Protein AF-A0A927JDP1-F1 (afdb_monomer_lite)

Radius of gyration: 21.29 Å; chains: 1; bounding box: 65×28×63 Å

pLDDT: mean 70.56, std 9.46, range [39.81, 87.81]

Organism: NCBI:txid2742202

Structure (mmCIF, N/CA/C/O backbone):
data_AF-A0A927JDP1-F1
#
_entry.id   AF-A0A927JDP1-F1
#
loop_
_atom_site.group_PDB
_atom_site.id
_atom_site.type_symbol
_atom_site.label_atom_id
_atom_site.label_alt_id
_atom_site.label_comp_id
_atom_site.label_asym_id
_atom_site.label_entity_id
_atom_site.label_seq_id
_atom_site.pdbx_PDB_ins_code
_atom_site.Cartn_x
_atom_site.Cartn_y
_atom_site.Cartn_z
_atom_site.occupancy
_atom_site.B_iso_or_equiv
_atom_site.auth_seq_id
_atom_site.auth_comp_id
_atom_site.auth_asym_id
_atom_site.auth_atom_id
_atom_site.pdbx_PDB_model_num
ATOM 1 N N . MET A 1 1 ? 41.136 -9.611 -32.836 1.00 39.81 1 MET A N 1
ATOM 2 C CA . MET A 1 1 ? 39.775 -10.172 -32.965 1.00 39.81 1 MET A CA 1
ATOM 3 C C . MET A 1 1 ? 38.823 -9.191 -32.307 1.00 39.81 1 MET A C 1
ATOM 5 O O . MET A 1 1 ? 38.775 -9.142 -31.087 1.00 39.81 1 MET A O 1
ATOM 9 N N . SER A 1 2 ? 38.182 -8.324 -33.094 1.00 40.81 2 SER A N 1
ATOM 10 C CA . SER A 1 2 ? 37.187 -7.374 -32.592 1.00 40.81 2 SER A CA 1
ATOM 11 C C . SER A 1 2 ? 35.898 -8.139 -32.316 1.00 40.81 2 SER A C 1
ATOM 13 O O . SER A 1 2 ? 35.205 -8.542 -33.249 1.00 40.81 2 SER A O 1
ATOM 15 N N . ALA A 1 3 ? 35.601 -8.398 -31.045 1.00 45.78 3 ALA A N 1
ATOM 16 C CA . ALA A 1 3 ? 34.265 -8.825 -30.670 1.00 45.78 3 ALA A CA 1
ATOM 17 C C . ALA A 1 3 ? 33.327 -7.652 -30.973 1.00 45.78 3 ALA A C 1
ATOM 19 O O . ALA A 1 3 ? 33.393 -6.627 -30.299 1.00 45.78 3 ALA A O 1
ATOM 20 N N . ASN A 1 4 ? 32.519 -7.780 -32.025 1.00 47.62 4 ASN A N 1
ATOM 21 C CA . ASN A 1 4 ? 31.403 -6.885 -32.303 1.00 47.62 4 ASN A CA 1
ATOM 22 C C . ASN A 1 4 ? 30.482 -6.902 -31.074 1.00 47.62 4 ASN A C 1
ATOM 24 O O . ASN A 1 4 ? 29.679 -7.818 -30.923 1.00 47.62 4 ASN A O 1
ATOM 28 N N . HIS A 1 5 ? 30.636 -5.941 -30.164 1.00 55.41 5 HIS A N 1
ATOM 29 C CA . HIS A 1 5 ? 29.555 -5.582 -29.257 1.00 55.41 5 HIS A CA 1
ATOM 30 C C . HIS A 1 5 ? 28.509 -4.903 -30.137 1.00 55.41 5 HIS A C 1
ATOM 32 O O . HIS A 1 5 ? 28.689 -3.759 -30.553 1.00 55.41 5 HIS A O 1
ATOM 38 N N . GLU A 1 6 ? 27.478 -5.651 -30.530 1.00 59.47 6 GLU A N 1
ATOM 39 C CA . GLU A 1 6 ? 26.272 -5.048 -31.084 1.00 59.47 6 GLU A CA 1
ATOM 40 C C . GLU A 1 6 ? 25.722 -4.106 -30.014 1.00 59.47 6 GLU A C 1
ATOM 42 O O . GLU A 1 6 ? 25.240 -4.559 -28.979 1.00 59.47 6 GLU A O 1
ATOM 47 N N . ALA A 1 7 ? 25.879 -2.801 -30.244 1.00 62.75 7 ALA A N 1
ATOM 48 C CA . ALA A 1 7 ? 25.375 -1.769 -29.353 1.00 62.75 7 ALA A CA 1
ATOM 49 C C . ALA A 1 7 ? 23.890 -2.026 -29.091 1.00 62.75 7 ALA A C 1
ATOM 51 O O . ALA A 1 7 ? 23.102 -2.152 -30.038 1.00 62.75 7 ALA A O 1
ATOM 52 N N . VAL A 1 8 ? 23.510 -2.110 -27.817 1.00 64.25 8 VAL A N 1
ATOM 53 C CA . VAL A 1 8 ? 22.121 -2.388 -27.454 1.00 64.25 8 VAL A CA 1
ATOM 54 C C . VAL A 1 8 ? 21.257 -1.236 -27.977 1.00 64.25 8 VAL A C 1
ATOM 56 O O . VAL A 1 8 ? 21.496 -0.075 -27.614 1.00 64.25 8 VAL A O 1
ATOM 59 N N . PRO A 1 9 ? 20.255 -1.503 -28.838 1.00 68.12 9 PRO A N 1
ATOM 60 C CA . PRO A 1 9 ? 19.455 -0.443 -29.432 1.00 68.12 9 PRO A CA 1
ATOM 61 C C . PRO A 1 9 ? 18.707 0.337 -28.343 1.00 68.12 9 PRO A C 1
ATOM 63 O O . PRO A 1 9 ? 18.316 -0.244 -27.326 1.00 68.12 9 PRO A O 1
ATOM 66 N N . PRO A 1 10 ? 18.481 1.650 -28.538 1.00 68.75 10 PRO A N 1
ATOM 67 C CA . PRO A 1 10 ? 17.718 2.438 -27.585 1.00 68.75 10 PRO A CA 1
ATOM 68 C C . PRO A 1 10 ? 16.337 1.813 -27.383 1.00 68.75 10 PRO A C 1
ATOM 70 O O . PRO A 1 10 ? 15.705 1.395 -28.362 1.00 68.75 10 PRO A O 1
ATOM 73 N N . PRO A 1 11 ? 15.848 1.739 -26.132 1.00 66.19 11 PRO A N 1
ATOM 74 C CA . PRO A 1 11 ? 14.529 1.202 -25.879 1.00 66.19 11 PRO A CA 1
ATOM 75 C C . PRO A 1 11 ? 13.496 2.022 -26.667 1.00 66.19 11 PRO A C 1
ATOM 77 O O . PRO A 1 11 ? 13.619 3.249 -26.757 1.00 66.19 11 PRO A O 1
ATOM 80 N N . PRO A 1 12 ? 12.457 1.376 -27.224 1.00 75.25 12 PRO A N 1
ATOM 81 C CA . PRO A 1 12 ? 11.367 2.086 -27.887 1.00 75.25 12 PRO A CA 1
ATOM 82 C C . PRO A 1 12 ? 10.609 2.979 -26.886 1.00 75.25 12 PRO A C 1
ATOM 84 O O . PRO A 1 12 ? 10.954 3.057 -25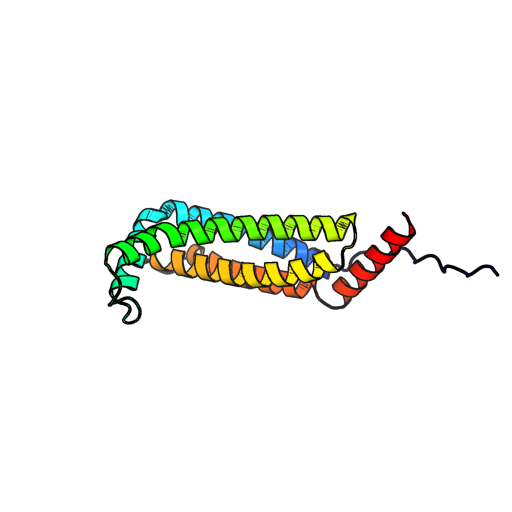.710 1.00 75.25 12 PRO A O 1
ATOM 87 N N . MET A 1 13 ? 9.546 3.671 -27.297 1.00 75.00 13 MET A N 1
ATOM 88 C CA . MET A 1 13 ? 8.710 4.381 -26.317 1.00 75.00 13 MET A CA 1
ATOM 89 C C . MET A 1 13 ? 8.087 3.398 -25.304 1.00 75.00 13 MET A C 1
ATOM 91 O O . MET A 1 13 ? 7.678 2.303 -25.704 1.00 75.00 13 MET A O 1
ATOM 95 N N . PRO A 1 14 ? 7.980 3.765 -24.009 1.00 69.88 14 PRO A N 1
ATOM 96 C CA . PRO A 1 14 ? 7.364 2.905 -23.006 1.00 69.88 14 PRO A CA 1
ATOM 97 C C . PRO A 1 14 ? 5.914 2.587 -23.377 1.00 69.88 14 PRO A C 1
ATOM 99 O O . PRO A 1 14 ? 5.175 3.486 -23.798 1.00 69.88 14 PRO A O 1
ATOM 102 N N . PRO A 1 15 ? 5.465 1.332 -23.197 1.00 75.88 15 PRO A N 1
ATOM 103 C CA . PRO A 1 15 ? 4.098 0.957 -23.512 1.00 75.88 15 PRO A CA 1
ATOM 104 C C . PRO A 1 15 ? 3.125 1.753 -22.639 1.00 75.88 15 PRO A C 1
ATOM 106 O O . PRO A 1 15 ? 3.345 1.942 -21.442 1.00 75.88 15 PRO A O 1
ATOM 109 N N . ARG A 1 16 ? 2.000 2.188 -23.221 1.00 77.56 16 ARG A N 1
ATOM 110 C CA . ARG A 1 16 ? 0.951 2.951 -22.509 1.00 77.56 16 ARG A CA 1
ATOM 111 C C . ARG A 1 16 ? 0.447 2.235 -21.249 1.00 77.56 16 ARG A C 1
ATOM 113 O O . ARG A 1 16 ? 0.042 2.874 -20.289 1.00 77.56 16 ARG A O 1
ATOM 120 N N . VAL A 1 17 ? 0.509 0.908 -21.247 1.00 70.25 17 VAL A N 1
ATOM 121 C CA . VAL A 1 17 ? 0.144 0.045 -20.118 1.00 70.25 17 VAL A CA 1
ATOM 122 C C . VAL A 1 17 ? 1.020 0.307 -18.886 1.00 70.25 17 VAL A C 1
ATOM 124 O O . VAL A 1 17 ? 0.507 0.358 -17.772 1.00 70.25 17 VAL A O 1
ATOM 127 N N . LEU A 1 18 ? 2.318 0.562 -19.080 1.00 66.81 18 LEU A N 1
ATOM 128 C CA . LEU A 1 18 ? 3.241 0.918 -18.002 1.00 66.81 18 LEU A CA 1
ATOM 129 C C . LEU A 1 18 ? 2.850 2.262 -17.367 1.00 66.81 18 LEU A C 1
ATOM 131 O O . LEU A 1 18 ? 2.888 2.408 -16.150 1.00 66.81 18 LEU A O 1
ATOM 135 N N . TRP A 1 19 ? 2.425 3.232 -18.183 1.00 72.19 19 TRP A N 1
ATOM 136 C CA . TRP A 1 19 ? 1.918 4.521 -17.700 1.00 72.19 19 TRP A CA 1
ATOM 137 C C . TRP A 1 19 ? 0.662 4.370 -16.840 1.00 72.19 19 TRP A C 1
ATOM 139 O O . TRP A 1 19 ? 0.585 4.979 -15.774 1.00 72.19 19 TRP A O 1
ATOM 149 N N . TRP A 1 20 ? -0.286 3.530 -17.262 1.00 73.19 20 TRP A N 1
ATOM 150 C CA . TRP A 1 20 ? -1.474 3.216 -16.466 1.00 73.19 20 TRP A CA 1
ATOM 151 C C . TRP A 1 20 ? -1.124 2.505 -15.161 1.00 73.19 20 TRP A C 1
ATOM 153 O O . TRP A 1 20 ? -1.632 2.891 -14.113 1.00 73.19 20 TRP A O 1
ATOM 163 N N . GLY A 1 21 ? -0.202 1.542 -15.195 1.00 70.12 21 GLY A N 1
ATOM 164 C CA . GLY A 1 21 ? 0.304 0.887 -13.990 1.00 70.12 21 GLY A CA 1
ATOM 165 C C . GLY A 1 21 ? 0.913 1.880 -12.992 1.00 70.12 21 GLY A C 1
ATOM 166 O O . GLY A 1 21 ? 0.573 1.863 -11.811 1.00 70.12 21 GLY A O 1
ATOM 167 N N . TRP A 1 22 ? 1.733 2.822 -13.471 1.00 71.00 22 TRP A N 1
ATOM 168 C CA . TRP A 1 22 ? 2.297 3.881 -12.628 1.00 71.00 22 TRP A CA 1
ATOM 169 C C . TRP A 1 22 ? 1.250 4.843 -12.073 1.00 71.00 22 TRP A C 1
ATOM 171 O O . TRP A 1 22 ? 1.342 5.254 -10.916 1.00 71.00 22 TRP A O 1
ATOM 181 N N . PHE A 1 23 ? 0.272 5.222 -12.891 1.00 76.69 23 PHE A N 1
ATOM 182 C CA . PHE A 1 23 ? -0.813 6.099 -12.473 1.00 76.69 23 PHE A CA 1
ATOM 183 C C . PHE A 1 23 ? -1.667 5.450 -11.378 1.00 76.69 23 PHE A C 1
ATOM 185 O O . PHE A 1 23 ? -1.885 6.062 -10.333 1.00 76.69 23 PHE A O 1
ATOM 192 N N . LEU A 1 24 ? -2.085 4.198 -11.581 1.00 74.81 24 LEU A N 1
ATOM 193 C CA . LEU A 1 24 ? -2.881 3.452 -10.609 1.00 74.81 24 LEU A CA 1
ATOM 194 C C . LEU A 1 24 ? -2.107 3.199 -9.313 1.00 74.81 24 LEU A C 1
ATOM 196 O O . LEU A 1 24 ? -2.678 3.324 -8.235 1.00 74.81 24 LEU A O 1
ATOM 200 N N . TRP A 1 25 ? -0.797 2.945 -9.387 1.00 73.19 25 TRP A N 1
ATOM 201 C CA . TRP A 1 25 ? 0.034 2.836 -8.187 1.00 73.19 25 TRP A CA 1
ATOM 202 C C . TRP A 1 25 ? 0.020 4.134 -7.360 1.00 73.19 25 TRP A C 1
ATOM 204 O O . TRP A 1 25 ? -0.176 4.097 -6.146 1.00 73.19 25 TRP A O 1
ATOM 214 N N . ARG A 1 26 ? 0.159 5.300 -8.010 1.00 75.12 26 ARG A N 1
ATOM 215 C CA . ARG A 1 26 ? 0.081 6.603 -7.322 1.00 75.12 26 ARG A CA 1
ATOM 216 C C . ARG A 1 26 ? -1.299 6.849 -6.726 1.00 75.12 26 ARG A C 1
ATOM 218 O O . ARG A 1 26 ? -1.386 7.327 -5.600 1.00 75.12 26 ARG A O 1
ATOM 225 N N . LEU A 1 27 ? -2.356 6.519 -7.467 1.00 80.06 27 LEU A N 1
ATOM 226 C CA . LEU A 1 27 ? -3.728 6.618 -6.976 1.00 80.06 27 LEU A CA 1
ATOM 227 C C . LEU A 1 27 ? -3.907 5.765 -5.716 1.00 80.06 27 LEU A C 1
ATOM 229 O O . LEU A 1 27 ? -4.404 6.256 -4.708 1.00 80.06 27 LEU A O 1
ATOM 233 N N . SER A 1 28 ? -3.410 4.530 -5.734 1.00 72.56 28 SER A N 1
ATOM 234 C CA . SER A 1 28 ? -3.470 3.640 -4.582 1.00 72.56 28 SER A CA 1
ATOM 235 C C . SER A 1 28 ? -2.672 4.144 -3.378 1.00 72.56 28 SER A C 1
ATOM 237 O O . SER A 1 28 ? -3.112 3.974 -2.245 1.00 72.56 28 SER A O 1
ATOM 239 N N . ALA A 1 29 ? -1.518 4.776 -3.603 1.00 74.31 29 ALA A N 1
ATOM 240 C CA . ALA A 1 29 ? -0.737 5.394 -2.535 1.00 74.31 29 ALA A CA 1
ATOM 241 C C . ALA A 1 29 ? -1.495 6.558 -1.875 1.00 74.31 29 ALA A C 1
ATOM 243 O O . ALA A 1 29 ? -1.468 6.699 -0.656 1.00 74.31 29 ALA A O 1
ATOM 244 N N . VAL A 1 30 ? -2.205 7.372 -2.663 1.00 79.75 30 VAL A N 1
ATOM 245 C CA . VAL A 1 30 ? -3.052 8.456 -2.138 1.00 79.75 30 VAL A CA 1
ATOM 246 C C . VAL A 1 30 ? -4.213 7.893 -1.323 1.00 79.75 30 VAL A C 1
ATOM 248 O O . VAL A 1 30 ? -4.466 8.369 -0.219 1.00 79.75 30 VAL A O 1
ATOM 251 N N . LEU A 1 31 ? -4.880 6.856 -1.832 1.00 76.69 31 LEU A N 1
ATOM 252 C CA . LEU A 1 31 ? -5.954 6.177 -1.110 1.00 76.69 31 LEU A CA 1
ATOM 253 C C . LEU A 1 31 ? -5.454 5.586 0.221 1.00 76.69 31 LEU A C 1
ATOM 255 O O . LEU A 1 31 ? -6.113 5.771 1.243 1.00 76.69 31 LEU A O 1
ATOM 259 N N . PHE A 1 32 ? -4.242 5.012 0.250 1.00 76.31 32 PHE A N 1
ATOM 260 C CA . PHE A 1 32 ? -3.636 4.507 1.489 1.00 76.31 32 PHE A CA 1
ATOM 261 C C . PHE A 1 32 ? -3.462 5.609 2.533 1.00 76.31 32 PHE A C 1
ATOM 263 O O . PHE A 1 32 ? -3.758 5.406 3.707 1.00 76.31 32 PHE A O 1
ATOM 270 N N . LEU A 1 33 ? -2.986 6.785 2.119 1.00 79.06 33 LEU A N 1
ATOM 271 C CA . LEU A 1 33 ? -2.803 7.917 3.028 1.00 7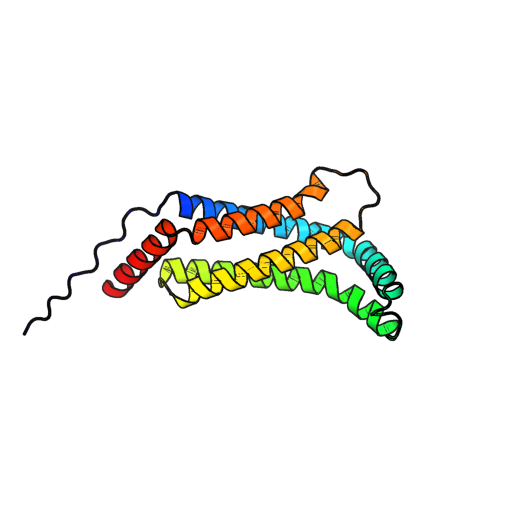9.06 33 LEU A CA 1
ATOM 272 C C . LEU A 1 33 ? -4.138 8.406 3.600 1.00 79.06 33 LEU A C 1
ATOM 274 O O . LEU A 1 33 ? -4.195 8.771 4.774 1.00 79.06 33 LEU A O 1
ATOM 278 N N . LEU A 1 34 ? -5.211 8.375 2.805 1.00 77.25 34 LEU A N 1
ATOM 279 C CA . LEU A 1 34 ? -6.560 8.686 3.282 1.00 77.25 34 LEU A CA 1
ATOM 280 C C . LEU A 1 34 ? -7.050 7.645 4.299 1.00 77.25 34 LEU A C 1
ATOM 282 O O . LEU A 1 34 ? -7.565 8.025 5.351 1.00 77.25 34 LEU A O 1
ATOM 286 N N . ALA A 1 35 ? -6.833 6.354 4.034 1.00 74.12 35 ALA A N 1
ATOM 287 C CA . ALA A 1 35 ? -7.161 5.282 4.974 1.00 74.12 35 ALA A CA 1
ATOM 288 C C . ALA A 1 35 ? -6.367 5.416 6.286 1.00 74.12 35 ALA A C 1
ATOM 290 O O . ALA A 1 35 ? -6.944 5.368 7.371 1.00 74.12 35 ALA A O 1
ATOM 291 N N . ALA A 1 36 ? -5.061 5.686 6.205 1.00 77.94 36 ALA A N 1
ATOM 292 C CA . ALA A 1 36 ? -4.215 5.927 7.371 1.00 77.94 36 ALA A CA 1
ATOM 293 C C . ALA A 1 36 ? -4.693 7.139 8.189 1.00 77.94 36 ALA A C 1
ATOM 295 O O . ALA A 1 36 ? -4.754 7.066 9.415 1.00 77.94 36 ALA A O 1
ATOM 296 N N . ALA A 1 37 ? -5.086 8.233 7.529 1.00 79.88 37 ALA A N 1
ATOM 297 C CA . ALA A 1 37 ? -5.649 9.401 8.201 1.00 79.88 37 ALA A CA 1
ATOM 298 C C . ALA A 1 37 ? -6.965 9.071 8.927 1.00 79.88 37 ALA A C 1
ATOM 300 O O . ALA A 1 37 ? -7.153 9.506 10.063 1.00 79.88 37 ALA A O 1
ATOM 301 N N . ARG A 1 38 ? -7.842 8.257 8.320 1.00 75.31 38 ARG A N 1
ATOM 302 C CA . ARG A 1 38 ? -9.083 7.785 8.960 1.00 75.31 38 ARG A CA 1
ATOM 303 C C . ARG A 1 38 ? -8.796 6.900 10.176 1.00 75.31 38 ARG A C 1
ATOM 305 O O . ARG A 1 38 ? -9.405 7.106 11.220 1.00 75.31 38 ARG A O 1
ATOM 312 N N . ILE A 1 39 ? -7.832 5.980 10.080 1.00 75.81 39 ILE A N 1
ATOM 313 C CA . ILE A 1 39 ? -7.408 5.141 11.216 1.00 75.81 39 ILE A CA 1
ATOM 314 C C . ILE A 1 39 ? -6.881 6.006 12.365 1.00 75.81 39 ILE A C 1
ATOM 316 O O . ILE A 1 39 ? -7.188 5.738 13.522 1.00 75.81 39 ILE A O 1
ATOM 320 N N . ILE A 1 40 ? -6.108 7.056 12.068 1.00 82.75 40 ILE A N 1
ATOM 321 C CA . ILE A 1 40 ? -5.614 7.995 13.087 1.00 82.75 40 ILE A CA 1
ATOM 322 C C . ILE A 1 40 ? -6.775 8.755 13.737 1.00 82.75 40 ILE A C 1
ATOM 324 O O . ILE A 1 40 ? -6.787 8.913 14.957 1.00 82.75 40 ILE A O 1
ATOM 328 N N . TRP A 1 41 ? -7.750 9.203 12.944 1.00 81.75 41 TRP A N 1
ATOM 329 C CA . TRP A 1 41 ? -8.917 9.936 13.439 1.00 81.75 41 TRP A CA 1
ATOM 330 C C . TRP A 1 41 ? -9.791 9.082 14.370 1.00 81.75 41 TRP A C 1
ATOM 332 O O . TRP A 1 41 ? -10.199 9.553 15.428 1.00 81.75 41 TRP A O 1
ATOM 342 N N . ASN A 1 42 ? -9.988 7.804 14.030 1.00 79.56 42 ASN A N 1
ATOM 343 C CA . ASN A 1 42 ? -10.823 6.859 14.783 1.00 79.56 42 ASN A CA 1
ATOM 344 C C . ASN A 1 42 ? -10.013 5.930 15.707 1.00 79.56 42 ASN A C 1
ATOM 346 O O . ASN A 1 42 ? -10.506 4.894 16.150 1.00 79.56 42 ASN A O 1
ATOM 350 N N . LEU A 1 43 ? -8.757 6.274 16.017 1.00 81.00 43 LEU A N 1
ATOM 351 C CA . LEU A 1 43 ? -7.812 5.361 16.670 1.00 81.00 43 LEU A CA 1
ATOM 352 C C . LEU A 1 43 ? -8.322 4.826 18.017 1.00 81.00 43 LEU A C 1
ATOM 354 O O . LEU A 1 43 ? -8.071 3.672 18.359 1.00 81.00 43 LEU A O 1
ATOM 358 N N . GLY A 1 44 ? -9.022 5.660 18.791 1.00 80.75 44 GLY A N 1
ATOM 359 C CA . GLY A 1 44 ? -9.602 5.264 20.076 1.00 80.75 44 GLY A CA 1
ATOM 360 C C . GLY A 1 44 ? -10.703 4.212 19.932 1.00 80.75 44 GLY A C 1
ATOM 361 O O . GLY A 1 44 ? -10.690 3.214 20.650 1.00 80.75 44 GLY A O 1
ATOM 362 N N . GLU A 1 45 ? -11.608 4.404 18.973 1.00 81.12 45 GLU A N 1
ATOM 363 C CA . GLU A 1 45 ? -12.732 3.499 18.706 1.00 81.12 45 GLU A CA 1
ATOM 364 C C . GLU A 1 45 ? -12.249 2.166 18.133 1.00 81.12 45 GLU A C 1
ATOM 366 O O . GLU A 1 45 ? -12.645 1.108 18.622 1.00 81.12 45 GLU A O 1
ATOM 371 N N . ILE A 1 46 ? -11.313 2.213 17.179 1.00 77.56 46 ILE A N 1
ATOM 372 C CA . ILE A 1 46 ? -10.691 1.019 16.593 1.00 77.56 46 ILE A CA 1
ATOM 373 C C . ILE A 1 46 ? -10.015 0.188 17.685 1.00 77.56 46 ILE A C 1
ATOM 375 O O . ILE A 1 46 ? -10.205 -1.021 17.749 1.00 77.56 46 ILE A O 1
ATOM 379 N N . ARG A 1 47 ? -9.262 0.819 18.596 1.00 82.69 47 ARG A N 1
ATOM 380 C CA . ARG A 1 47 ? -8.613 0.114 19.715 1.00 82.69 47 ARG A CA 1
ATOM 381 C C . ARG A 1 47 ? -9.618 -0.545 20.650 1.00 82.69 47 ARG A C 1
ATOM 383 O O . ARG A 1 47 ? -9.387 -1.677 21.074 1.00 82.69 47 ARG A O 1
ATOM 390 N N . ALA A 1 48 ? -10.698 0.158 20.985 1.00 80.88 48 ALA A N 1
ATOM 391 C CA . ALA A 1 48 ? -11.733 -0.364 21.868 1.00 80.88 48 ALA A CA 1
ATOM 392 C C . ALA A 1 48 ? -12.415 -1.592 21.249 1.00 80.88 48 ALA A C 1
ATOM 394 O O . ALA A 1 48 ? -12.480 -2.637 21.892 1.00 80.88 48 ALA A O 1
ATOM 395 N N . ARG A 1 49 ? -12.824 -1.502 19.978 1.00 77.62 49 ARG A N 1
ATOM 396 C CA . ARG A 1 49 ? -13.459 -2.617 19.262 1.00 77.62 49 ARG A CA 1
ATOM 397 C C . ARG A 1 49 ? -12.505 -3.786 19.028 1.00 77.62 49 ARG A C 1
ATOM 399 O O . ARG A 1 49 ? -12.880 -4.919 19.299 1.00 77.62 49 ARG A O 1
ATOM 406 N N . LEU A 1 50 ? -11.249 -3.532 18.651 1.00 79.62 50 LEU A N 1
ATOM 407 C CA . LEU A 1 50 ? -10.257 -4.603 18.497 1.00 79.62 50 LEU A CA 1
ATOM 408 C C . LEU A 1 50 ? -9.992 -5.331 19.819 1.00 79.62 50 LEU A C 1
ATOM 410 O O . LEU A 1 50 ? -9.753 -6.533 19.835 1.00 79.62 50 LEU A O 1
ATOM 414 N N . THR A 1 51 ? -10.033 -4.609 20.941 1.00 82.50 51 THR A N 1
ATOM 415 C CA . THR A 1 51 ? -9.913 -5.216 22.273 1.00 82.50 51 THR A CA 1
ATOM 416 C C . THR A 1 51 ? -11.111 -6.122 22.570 1.00 82.50 51 THR A C 1
ATOM 418 O O . THR A 1 51 ? -10.921 -7.212 23.101 1.00 82.50 51 THR A O 1
ATOM 421 N N . GLU A 1 52 ? -12.325 -5.698 22.215 1.00 80.94 52 GLU A N 1
ATOM 422 C CA . GLU A 1 52 ? -13.556 -6.489 22.360 1.00 80.94 52 GLU A CA 1
ATOM 423 C C . GLU A 1 52 ? -13.518 -7.765 21.494 1.00 80.94 52 GLU A C 1
ATOM 425 O O . GLU A 1 52 ? -13.761 -8.870 21.985 1.00 80.94 52 GLU A O 1
ATOM 430 N N . GLU A 1 53 ? -13.132 -7.638 20.222 1.00 78.69 53 GLU A N 1
ATOM 431 C CA . GLU A 1 53 ? -13.003 -8.761 19.283 1.00 78.69 53 GLU A CA 1
ATOM 432 C C . GLU A 1 53 ? -11.944 -9.768 19.744 1.00 78.69 53 GLU A C 1
ATOM 434 O O . GLU A 1 53 ? -12.207 -10.966 19.823 1.00 78.69 53 GLU A O 1
ATOM 439 N N . LEU A 1 54 ? -10.759 -9.298 20.141 1.00 80.56 54 LEU A N 1
ATOM 440 C CA . LEU A 1 54 ? -9.694 -10.177 20.628 1.00 80.56 54 LEU A CA 1
ATOM 441 C C . LEU A 1 54 ? -10.044 -10.846 21.965 1.00 80.56 54 LEU A C 1
ATOM 443 O O . LEU A 1 54 ? -9.552 -11.932 22.249 1.00 80.56 54 LEU A O 1
ATOM 447 N N . ARG A 1 55 ? -10.887 -10.233 22.805 1.00 79.88 55 ARG A N 1
ATOM 448 C CA . ARG A 1 55 ? -11.372 -10.867 24.046 1.00 79.88 55 ARG A CA 1
ATOM 449 C C . ARG A 1 55 ? -12.403 -11.961 23.782 1.00 79.88 55 ARG A C 1
ATOM 451 O O . ARG A 1 55 ? -12.518 -12.882 24.587 1.00 79.88 55 ARG A O 1
ATOM 458 N N . THR A 1 56 ? -13.160 -11.844 22.696 1.00 79.25 56 THR A N 1
ATOM 459 C CA . THR A 1 56 ? -14.213 -12.799 22.322 1.00 79.25 56 THR A CA 1
ATOM 460 C C . THR A 1 56 ? -13.715 -13.902 21.384 1.00 79.25 56 THR A C 1
ATOM 462 O O . THR A 1 56 ? -14.366 -14.943 21.278 1.00 79.25 56 THR A O 1
ATOM 465 N N . ASP A 1 57 ? -12.540 -13.735 20.766 1.00 76.44 57 ASP A N 1
ATOM 466 C CA . ASP A 1 57 ? -11.901 -14.761 19.941 1.00 76.44 57 ASP A CA 1
ATOM 467 C C . ASP A 1 57 ? -11.389 -15.941 20.804 1.00 76.44 57 ASP A C 1
ATOM 469 O O . ASP A 1 57 ? -10.521 -15.759 21.667 1.00 76.44 57 ASP A O 1
ATOM 473 N N . PRO A 1 58 ? -11.856 -17.184 20.566 1.00 75.19 58 PRO A N 1
ATOM 474 C CA . PRO A 1 58 ? -11.399 -18.367 21.299 1.00 75.19 58 PRO A CA 1
ATOM 475 C C . PRO A 1 58 ? -9.892 -18.640 21.161 1.00 75.19 58 PRO A C 1
ATOM 477 O O . PRO A 1 58 ? -9.311 -19.277 22.040 1.00 75.19 58 PRO A O 1
ATOM 480 N N . ASN A 1 59 ? -9.236 -18.140 20.107 1.00 78.19 59 ASN A N 1
ATOM 481 C CA . ASN A 1 59 ? -7.783 -18.244 19.928 1.00 78.19 59 ASN A CA 1
ATOM 482 C C . ASN A 1 59 ? -6.997 -17.301 20.858 1.00 78.19 59 ASN A C 1
ATOM 484 O O . ASN A 1 59 ? -5.801 -17.502 21.082 1.00 78.19 59 ASN A O 1
ATOM 488 N N . TRP A 1 60 ? -7.660 -16.279 21.399 1.00 73.69 60 TRP A N 1
ATOM 489 C CA . TRP A 1 60 ? -7.080 -15.250 22.264 1.00 73.69 60 TRP A CA 1
ATOM 490 C C . TRP A 1 60 ? -7.627 -15.284 23.695 1.00 73.69 60 TRP A C 1
ATOM 492 O O . TRP A 1 60 ? -6.998 -14.722 24.590 1.00 73.69 60 TRP A O 1
ATOM 502 N N . ALA A 1 61 ? -8.714 -16.021 23.938 1.00 61.19 61 ALA A N 1
ATOM 503 C CA . ALA A 1 61 ? -9.393 -16.153 25.229 1.00 61.19 61 ALA A CA 1
ATOM 504 C C . ALA A 1 61 ? -8.498 -16.609 26.405 1.00 61.19 61 ALA A C 1
ATOM 506 O O . ALA A 1 61 ? -8.850 -16.388 27.561 1.00 61.19 61 ALA A O 1
ATOM 507 N N . PHE A 1 62 ? -7.345 -17.233 26.134 1.00 62.16 62 PHE A N 1
ATOM 508 C CA . PHE A 1 62 ? -6.394 -17.697 27.157 1.00 62.16 62 PHE A CA 1
ATOM 509 C C . PHE A 1 62 ? -5.220 -16.742 27.414 1.00 62.16 62 PHE A C 1
ATOM 511 O O . PHE A 1 62 ? -4.379 -17.034 28.265 1.00 62.16 62 PHE A O 1
ATOM 518 N N . ARG A 1 63 ? -5.115 -15.630 26.675 1.00 70.88 63 ARG A N 1
ATOM 519 C CA . ARG A 1 63 ? -4.043 -14.647 26.875 1.00 70.88 63 ARG A CA 1
ATOM 520 C C . ARG A 1 63 ? -4.387 -13.680 27.999 1.00 70.88 63 ARG A C 1
ATOM 522 O O . ARG A 1 63 ? -5.550 -13.367 28.241 1.00 70.88 63 ARG A O 1
ATOM 529 N N . GLU A 1 64 ? -3.359 -13.186 28.684 1.00 78.00 64 GLU A N 1
ATOM 530 C CA . GLU A 1 64 ? -3.540 -12.177 29.726 1.00 78.00 64 GLU A CA 1
ATOM 531 C C . GLU A 1 64 ? -4.216 -10.923 29.150 1.00 78.00 64 GLU A C 1
ATOM 533 O O . GLU A 1 64 ? -3.876 -10.467 28.056 1.00 78.00 64 GLU A O 1
ATOM 538 N N . ILE A 1 65 ? -5.135 -10.318 29.914 1.00 72.44 65 ILE A N 1
ATOM 539 C CA . ILE A 1 65 ? -5.878 -9.106 29.512 1.00 72.44 65 ILE A CA 1
ATOM 540 C C . ILE A 1 65 ? -4.916 -7.999 29.036 1.00 72.44 65 ILE A C 1
ATOM 542 O O . ILE A 1 65 ? -5.186 -7.312 28.050 1.00 72.44 65 ILE A O 1
ATOM 546 N N . GLY A 1 66 ? -3.747 -7.884 29.678 1.00 75.00 66 GLY A N 1
ATOM 547 C CA . GLY A 1 66 ? -2.708 -6.923 29.306 1.00 75.00 66 GLY A CA 1
ATOM 548 C C . GLY A 1 66 ? -2.015 -7.201 27.963 1.00 75.00 66 GLY A C 1
ATOM 549 O O . GLY A 1 66 ? -1.526 -6.259 27.339 1.00 75.00 66 GLY A O 1
ATOM 550 N N . GLU A 1 67 ? -1.972 -8.448 27.479 1.00 78.75 67 GLU A N 1
ATOM 551 C CA . GLU A 1 67 ? -1.475 -8.764 26.128 1.00 78.75 67 GLU A CA 1
ATOM 552 C C . GLU A 1 67 ? -2.473 -8.352 25.041 1.00 78.75 67 GLU A C 1
ATOM 554 O O . GLU A 1 67 ? -2.069 -7.831 23.995 1.00 78.75 67 GLU A O 1
ATOM 559 N N . VAL A 1 68 ? -3.769 -8.548 25.295 1.00 77.50 68 VAL A N 1
ATOM 560 C CA . VAL A 1 68 ? -4.843 -8.172 24.366 1.00 77.50 68 VAL A CA 1
ATOM 561 C C . VAL A 1 68 ? -4.885 -6.655 24.176 1.00 77.50 68 VAL A C 1
ATOM 563 O O . VAL A 1 68 ? -4.846 -6.169 23.046 1.00 77.50 68 VAL A O 1
ATOM 566 N N . GLU A 1 69 ? -4.850 -5.897 25.273 1.00 78.38 69 GLU A N 1
ATOM 567 C CA . GLU A 1 69 ? -4.852 -4.428 25.240 1.00 78.38 69 GLU A CA 1
ATOM 568 C C . GLU A 1 69 ? -3.599 -3.856 24.566 1.00 78.38 69 GLU A C 1
ATOM 570 O O . GLU A 1 69 ? -3.688 -2.914 23.771 1.00 78.38 69 GLU A O 1
ATOM 575 N N . ARG A 1 70 ? -2.419 -4.452 24.807 1.00 82.44 70 ARG A N 1
ATOM 576 C CA . ARG A 1 70 ? -1.200 -4.064 24.083 1.00 82.44 70 ARG A CA 1
ATOM 577 C C . ARG A 1 70 ? -1.361 -4.309 22.591 1.00 82.44 70 ARG A C 1
ATOM 579 O O . ARG A 1 70 ? -1.130 -3.386 21.812 1.00 82.44 70 ARG A O 1
ATOM 586 N N . THR A 1 71 ? -1.783 -5.503 22.189 1.00 80.31 71 THR A N 1
ATOM 587 C CA . THR A 1 71 ? -1.928 -5.855 20.769 1.00 80.31 71 THR A CA 1
ATOM 588 C C . THR A 1 71 ? -2.904 -4.914 20.069 1.00 80.31 71 THR A C 1
ATOM 590 O O . THR A 1 71 ? -2.559 -4.346 19.033 1.00 80.31 71 THR A O 1
ATOM 593 N N . ALA A 1 72 ? -4.058 -4.647 20.682 1.00 79.44 72 ALA A N 1
ATOM 594 C CA . ALA A 1 72 ? -5.040 -3.703 20.163 1.00 79.44 72 ALA A CA 1
ATOM 595 C C . ALA A 1 72 ? -4.504 -2.271 20.055 1.00 79.44 72 ALA A C 1
ATOM 597 O O . ALA A 1 72 ? -4.776 -1.577 19.077 1.00 79.44 72 ALA A O 1
ATOM 598 N N . SER A 1 73 ? -3.684 -1.828 21.012 1.00 82.50 73 SER A N 1
ATOM 599 C CA . SER A 1 73 ? -3.093 -0.486 20.976 1.00 82.50 73 SER A CA 1
ATOM 600 C C . SER A 1 73 ? -2.024 -0.306 19.887 1.00 82.50 73 SER A C 1
ATOM 602 O O . SER A 1 73 ? -1.925 0.784 19.306 1.00 82.50 73 SER A O 1
ATOM 604 N N . PHE A 1 74 ? -1.252 -1.360 19.596 1.00 83.38 74 PHE A N 1
ATOM 605 C CA . PHE A 1 74 ? -0.140 -1.333 18.645 1.00 83.38 74 PHE A CA 1
ATOM 606 C C . PHE A 1 74 ? -0.546 -1.693 17.216 1.00 83.38 74 PHE A C 1
ATOM 608 O O . PHE A 1 74 ? 0.033 -1.131 16.288 1.00 83.38 74 PHE A O 1
ATOM 615 N N . ALA A 1 75 ? -1.524 -2.581 17.015 1.00 81.38 75 ALA A N 1
ATOM 616 C CA . ALA A 1 75 ? -1.864 -3.101 15.689 1.00 81.38 75 ALA A CA 1
ATOM 617 C C . ALA A 1 75 ? -2.216 -2.001 14.661 1.00 81.38 75 ALA A C 1
ATOM 619 O O . ALA A 1 75 ? -1.590 -1.991 13.599 1.00 81.38 75 ALA A O 1
ATOM 620 N N . PRO A 1 76 ? -3.082 -1.007 14.956 1.00 80.94 76 PRO A N 1
ATOM 621 C CA . PRO A 1 76 ? -3.413 0.041 13.986 1.00 80.94 76 PRO A CA 1
ATOM 622 C C . PRO A 1 76 ? -2.203 0.901 13.596 1.00 80.94 76 PRO A C 1
ATOM 624 O O . PRO A 1 76 ? -2.011 1.238 12.429 1.00 80.94 76 PRO A O 1
ATOM 627 N N . LEU A 1 77 ? -1.337 1.213 14.566 1.00 84.44 77 LEU A N 1
ATOM 628 C CA . LEU A 1 77 ? -0.106 1.967 14.317 1.00 84.44 77 LEU A CA 1
ATOM 629 C C . LEU A 1 77 ? 0.901 1.142 13.511 1.00 84.44 77 LEU A C 1
ATOM 631 O O . LEU A 1 77 ? 1.537 1.670 12.601 1.00 84.44 77 LEU A O 1
ATOM 635 N N . GLY A 1 78 ? 1.017 -0.153 13.813 1.00 84.56 78 GLY A N 1
ATOM 636 C CA . GLY A 1 78 ? 1.862 -1.088 13.077 1.00 84.56 78 GLY A CA 1
ATOM 637 C C . GLY A 1 78 ? 1.478 -1.170 11.601 1.00 84.56 78 GLY A C 1
ATOM 638 O O . GLY A 1 78 ? 2.359 -1.134 10.746 1.00 84.56 78 GLY A O 1
ATOM 639 N N . VAL A 1 79 ? 0.178 -1.186 11.294 1.00 83.31 79 VAL A N 1
ATOM 640 C CA . VAL A 1 79 ? -0.338 -1.199 9.916 1.00 83.31 79 VAL A CA 1
ATOM 641 C C . VAL A 1 79 ? -0.004 0.090 9.167 1.00 83.31 79 VAL A C 1
ATOM 643 O O . VAL A 1 79 ? 0.488 0.028 8.039 1.00 83.31 79 VAL A O 1
ATOM 646 N N . ILE A 1 80 ? -0.185 1.254 9.801 1.00 83.56 80 ILE A N 1
ATOM 647 C CA . ILE A 1 80 ? 0.184 2.545 9.199 1.00 83.56 80 ILE A CA 1
ATOM 648 C C . ILE A 1 80 ? 1.684 2.579 8.894 1.00 83.56 80 ILE A C 1
ATOM 650 O O . ILE A 1 80 ? 2.080 2.880 7.768 1.00 83.56 80 ILE A O 1
ATOM 654 N N . VAL A 1 81 ? 2.525 2.245 9.878 1.00 87.44 81 VAL A N 1
ATOM 655 C CA . VAL A 1 81 ? 3.986 2.273 9.720 1.00 87.44 81 VAL A CA 1
ATOM 656 C C . VAL A 1 81 ? 4.434 1.292 8.637 1.00 87.44 81 VAL A C 1
ATOM 658 O O . VAL A 1 81 ? 5.201 1.677 7.754 1.00 87.44 81 VAL A O 1
ATOM 661 N N . ALA A 1 82 ? 3.927 0.056 8.652 1.00 85.88 82 ALA A N 1
ATOM 662 C CA . ALA A 1 82 ? 4.251 -0.947 7.644 1.00 85.88 82 ALA A CA 1
ATOM 663 C C . ALA A 1 82 ? 3.868 -0.479 6.233 1.00 85.88 82 ALA A C 1
ATOM 665 O O . ALA A 1 82 ? 4.685 -0.570 5.315 1.00 85.88 82 ALA A O 1
ATOM 666 N N . GLY A 1 83 ? 2.666 0.076 6.054 1.00 83.25 83 GLY A N 1
ATOM 667 C CA . GLY A 1 83 ? 2.216 0.541 4.745 1.00 83.25 83 GLY A CA 1
ATOM 668 C C . GLY A 1 83 ? 2.996 1.757 4.237 1.00 83.25 83 GLY A C 1
ATOM 669 O O . GLY A 1 83 ? 3.388 1.779 3.070 1.00 83.25 83 GLY A O 1
ATOM 670 N N . VAL A 1 84 ? 3.335 2.720 5.104 1.00 85.00 84 VAL A N 1
ATOM 671 C CA . VAL A 1 84 ? 4.198 3.858 4.730 1.00 85.00 84 VAL A CA 1
ATOM 672 C C . VAL A 1 84 ? 5.593 3.384 4.319 1.00 85.00 84 VAL A C 1
ATOM 674 O O . VAL A 1 84 ? 6.111 3.818 3.289 1.00 85.00 84 VAL A O 1
ATOM 677 N N . VAL A 1 85 ? 6.201 2.472 5.084 1.00 87.81 85 VAL A N 1
ATOM 678 C CA . VAL A 1 85 ? 7.519 1.911 4.750 1.00 87.81 85 VAL A CA 1
ATOM 679 C C . VAL A 1 85 ? 7.473 1.186 3.405 1.00 87.81 85 VAL A C 1
ATOM 681 O O . VAL A 1 85 ? 8.341 1.412 2.564 1.00 87.81 85 VAL A O 1
ATOM 684 N N . LEU A 1 86 ? 6.443 0.377 3.152 1.00 84.31 86 LEU A N 1
ATOM 685 C CA . LEU A 1 86 ? 6.269 -0.321 1.876 1.00 84.31 86 LEU A CA 1
ATOM 686 C C . LEU A 1 86 ? 6.078 0.645 0.699 1.00 84.31 86 LEU A C 1
ATOM 688 O O . LEU A 1 86 ? 6.654 0.418 -0.365 1.00 84.31 86 LEU A O 1
ATOM 692 N N . LEU A 1 87 ? 5.347 1.749 0.881 1.00 80.94 87 LEU A N 1
ATOM 693 C CA . LEU A 1 87 ? 5.224 2.802 -0.134 1.00 80.94 87 LEU A CA 1
ATOM 694 C C . LEU A 1 87 ? 6.575 3.463 -0.448 1.00 80.94 87 LEU A C 1
ATOM 696 O O . LEU A 1 87 ? 6.894 3.680 -1.620 1.00 80.94 87 LEU A O 1
ATOM 700 N N . LEU A 1 88 ? 7.390 3.745 0.572 1.00 83.5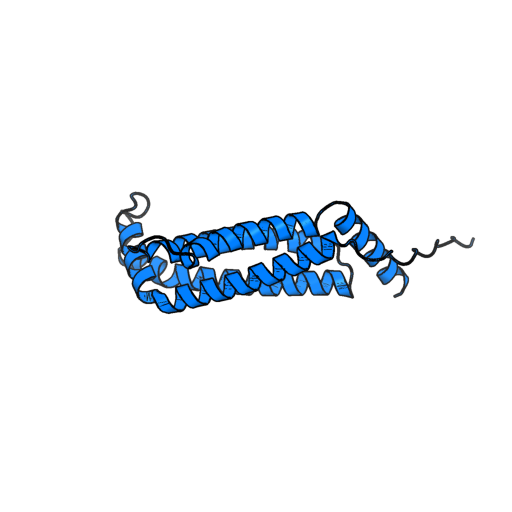0 88 LEU A N 1
ATOM 701 C CA . LEU A 1 88 ? 8.736 4.302 0.394 1.00 83.50 88 LEU A CA 1
ATOM 702 C C . LEU A 1 88 ? 9.669 3.320 -0.319 1.00 83.50 88 LEU A C 1
ATOM 704 O O . LEU A 1 88 ? 10.370 3.701 -1.256 1.00 83.50 88 LEU A O 1
ATOM 708 N N . VAL A 1 89 ? 9.651 2.049 0.081 1.00 83.31 89 VAL A N 1
ATOM 709 C CA . VAL A 1 89 ? 10.438 0.996 -0.571 1.00 83.31 89 VAL A CA 1
ATOM 710 C C . VAL A 1 89 ? 10.017 0.844 -2.031 1.00 83.31 89 VAL A C 1
ATOM 712 O O . VAL A 1 89 ? 10.879 0.789 -2.907 1.00 83.31 89 VAL A O 1
ATOM 715 N N . MET A 1 90 ? 8.713 0.875 -2.318 1.00 76.56 90 MET A N 1
ATOM 716 C CA . MET A 1 90 ? 8.200 0.876 -3.686 1.00 76.56 90 MET A CA 1
ATOM 717 C C . MET A 1 90 ? 8.762 2.049 -4.492 1.00 76.56 90 MET A C 1
ATOM 719 O O . MET A 1 90 ? 9.300 1.810 -5.570 1.00 76.56 90 MET A O 1
ATOM 723 N N . LEU A 1 91 ? 8.733 3.283 -3.968 1.00 77.12 91 LEU A N 1
ATOM 724 C CA . LEU A 1 91 ? 9.327 4.461 -4.624 1.00 77.12 91 LEU A CA 1
ATOM 725 C C . LEU A 1 91 ? 10.815 4.274 -4.934 1.00 77.12 91 LEU A C 1
ATOM 727 O O . LEU A 1 91 ? 11.261 4.615 -6.032 1.00 77.12 91 LEU A O 1
ATOM 731 N N . VAL A 1 92 ? 11.574 3.706 -3.997 1.00 79.19 92 VAL A N 1
ATOM 732 C CA . VAL A 1 92 ? 12.993 3.392 -4.201 1.00 79.19 92 VAL A CA 1
ATOM 733 C C . VAL A 1 92 ? 13.158 2.343 -5.298 1.00 79.19 92 VAL A C 1
ATOM 735 O O . VAL A 1 92 ? 13.996 2.522 -6.181 1.00 79.19 92 VAL A O 1
ATOM 738 N N . CYS A 1 93 ? 12.336 1.292 -5.321 1.00 73.50 93 CYS A N 1
ATOM 739 C CA . CYS A 1 93 ? 12.351 0.307 -6.400 1.00 73.50 93 CYS A CA 1
ATOM 740 C C . CYS A 1 93 ? 12.034 0.951 -7.757 1.00 73.50 93 CYS A C 1
ATOM 742 O O . CYS A 1 93 ? 12.727 0.662 -8.732 1.00 73.50 93 CYS A O 1
ATOM 744 N N . VAL A 1 94 ? 11.060 1.869 -7.832 1.00 68.88 94 VAL A N 1
ATOM 745 C CA . VAL A 1 94 ? 10.775 2.649 -9.052 1.00 68.88 94 VAL A CA 1
ATOM 746 C C . VAL A 1 94 ? 11.989 3.458 -9.487 1.00 68.88 94 VAL A C 1
ATOM 748 O O . VAL A 1 94 ? 12.366 3.422 -10.657 1.00 68.88 94 VAL A O 1
ATOM 751 N N . ALA A 1 95 ? 12.610 4.181 -8.555 1.00 65.44 95 ALA A N 1
ATOM 752 C CA . ALA A 1 95 ? 13.779 5.004 -8.833 1.00 65.44 95 ALA A CA 1
ATOM 753 C C . ALA A 1 95 ? 14.957 4.150 -9.323 1.00 65.44 95 ALA A C 1
ATOM 755 O O . ALA A 1 95 ? 15.582 4.484 -10.326 1.00 65.44 95 ALA A O 1
ATOM 756 N N . LEU A 1 96 ? 15.216 3.005 -8.690 1.00 65.44 96 LEU A N 1
ATOM 757 C CA . LEU A 1 96 ? 16.258 2.064 -9.104 1.00 65.44 96 LEU A CA 1
ATOM 758 C C . LEU A 1 96 ? 15.954 1.422 -10.460 1.00 65.44 96 LEU A C 1
ATOM 760 O O . LEU A 1 96 ? 16.867 1.255 -11.266 1.00 65.44 96 LEU A O 1
ATOM 764 N N . MET A 1 97 ? 14.690 1.113 -10.756 1.00 63.88 97 MET A N 1
ATOM 765 C CA . MET A 1 97 ? 14.285 0.671 -12.092 1.00 63.88 97 MET A CA 1
ATOM 766 C C . MET A 1 97 ? 14.496 1.774 -13.135 1.00 63.88 97 MET A C 1
ATOM 768 O O . MET A 1 97 ? 14.960 1.482 -14.229 1.00 63.88 97 MET A O 1
ATOM 772 N N . ARG A 1 98 ? 14.212 3.039 -12.803 1.00 59.31 98 ARG A N 1
ATOM 773 C CA . ARG A 1 98 ? 14.330 4.175 -13.731 1.00 59.31 98 ARG A CA 1
ATOM 774 C C . ARG A 1 98 ? 15.767 4.649 -13.961 1.00 59.31 98 ARG A C 1
ATOM 776 O O . ARG A 1 98 ? 16.069 5.108 -15.052 1.00 59.31 98 ARG A O 1
ATOM 783 N N . HIS A 1 99 ? 16.622 4.603 -12.943 1.00 58.94 99 HIS A N 1
ATOM 784 C CA . HIS A 1 99 ? 17.969 5.186 -12.999 1.00 58.94 99 HIS A CA 1
ATOM 785 C C . HIS A 1 99 ? 19.084 4.151 -13.153 1.00 58.94 99 HIS A C 1
ATOM 787 O O . HIS A 1 99 ? 20.185 4.493 -13.579 1.00 58.94 99 HIS A O 1
ATOM 793 N N . VAL A 1 100 ? 18.821 2.902 -12.766 1.00 59.41 100 VAL A N 1
ATOM 794 C CA . VAL A 1 100 ? 19.820 1.822 -12.749 1.00 59.41 100 VAL A CA 1
ATOM 795 C C . VAL A 1 100 ? 19.340 0.605 -13.548 1.00 59.41 100 VAL A C 1
ATOM 797 O O . VAL A 1 100 ? 20.146 -0.240 -13.914 1.00 59.41 100 VAL A O 1
ATOM 800 N N . GLY A 1 101 ? 18.035 0.499 -13.832 1.00 52.88 101 GLY A N 1
ATOM 801 C CA . GLY A 1 101 ? 17.420 -0.649 -14.506 1.00 52.88 101 GLY A CA 1
ATOM 802 C C . GLY A 1 101 ? 17.492 -1.964 -13.712 1.00 52.88 101 GLY A C 1
ATOM 803 O O . GLY A 1 101 ? 17.353 -3.046 -14.268 1.00 52.88 101 GLY A O 1
ATOM 804 N N . SER A 1 102 ? 17.692 -1.900 -12.392 1.00 60.47 102 SER A N 1
ATOM 805 C CA . SER A 1 102 ? 17.962 -3.083 -11.561 1.00 60.47 102 SER A CA 1
ATOM 806 C C . SER A 1 102 ? 16.883 -4.180 -11.661 1.00 60.47 102 SER A C 1
ATOM 808 O O . SER A 1 102 ? 15.726 -3.978 -11.279 1.00 60.47 102 SER A O 1
ATOM 810 N N . ARG A 1 103 ? 17.286 -5.395 -12.074 1.00 62.03 103 ARG A N 1
ATOM 811 C CA . ARG A 1 103 ? 16.432 -6.604 -12.050 1.00 62.03 103 ARG A CA 1
ATOM 812 C C . ARG A 1 103 ? 15.977 -6.967 -10.632 1.00 62.03 103 ARG A C 1
ATOM 814 O O . ARG A 1 103 ? 14.834 -7.375 -10.443 1.00 62.03 103 ARG A O 1
ATOM 821 N N . GLY A 1 104 ? 16.842 -6.769 -9.634 1.00 65.88 104 GLY A N 1
ATOM 822 C CA . GLY A 1 104 ? 16.502 -6.981 -8.224 1.00 65.88 104 GLY A CA 1
ATOM 823 C C . GLY A 1 104 ? 15.419 -6.017 -7.740 1.00 65.88 104 GLY A C 1
ATOM 824 O O . GLY A 1 104 ? 14.492 -6.435 -7.053 1.00 65.88 104 GLY A O 1
ATOM 825 N N . ALA A 1 105 ? 15.464 -4.754 -8.181 1.00 65.06 105 ALA A N 1
ATOM 826 C CA . ALA A 1 105 ? 14.428 -3.767 -7.869 1.00 65.06 105 ALA A CA 1
ATOM 827 C C . ALA A 1 105 ? 13.064 -4.130 -8.479 1.00 65.06 105 ALA A C 1
ATOM 829 O O . ALA A 1 105 ? 12.032 -3.843 -7.878 1.00 65.06 105 ALA A O 1
ATOM 830 N N . ARG A 1 106 ? 13.048 -4.810 -9.632 1.00 62.22 106 ARG A N 1
ATOM 831 C CA . ARG A 1 106 ? 11.816 -5.322 -10.248 1.00 62.22 106 ARG A CA 1
ATOM 832 C C . ARG A 1 106 ? 11.178 -6.438 -9.417 1.00 62.22 106 ARG A C 1
ATOM 834 O O . ARG A 1 106 ? 9.985 -6.374 -9.150 1.00 62.22 106 ARG A O 1
ATOM 841 N N . VAL A 1 107 ? 11.954 -7.440 -8.999 1.00 67.88 107 VAL A N 1
ATOM 842 C CA . VAL A 1 107 ? 11.443 -8.539 -8.155 1.00 67.88 107 VAL A CA 1
ATOM 843 C C . VAL A 1 107 ? 11.000 -8.010 -6.791 1.00 67.88 107 VAL A C 1
ATOM 845 O O . VAL A 1 107 ? 9.925 -8.360 -6.311 1.00 67.88 107 VAL A O 1
ATOM 848 N N . ALA A 1 108 ? 11.784 -7.103 -6.206 1.00 69.69 108 ALA A N 1
ATOM 849 C CA . ALA A 1 108 ? 11.438 -6.421 -4.967 1.00 69.69 108 ALA A CA 1
ATOM 850 C C . ALA A 1 108 ? 10.111 -5.655 -5.084 1.00 69.69 108 ALA A C 1
ATOM 852 O O . ALA A 1 108 ? 9.251 -5.811 -4.225 1.00 69.69 108 ALA A O 1
ATOM 853 N N . ALA A 1 109 ? 9.891 -4.901 -6.167 1.00 68.19 109 ALA A N 1
ATOM 854 C CA . ALA A 1 109 ? 8.631 -4.191 -6.387 1.00 68.19 109 ALA A CA 1
ATOM 855 C C . ALA A 1 109 ? 7.413 -5.132 -6.465 1.00 68.19 109 ALA A C 1
ATOM 857 O O . ALA A 1 109 ? 6.337 -4.768 -6.001 1.00 68.19 109 ALA A O 1
ATOM 858 N N . ILE A 1 110 ? 7.570 -6.347 -7.007 1.00 66.75 110 ILE A N 1
ATOM 859 C CA . ILE A 1 110 ? 6.496 -7.357 -7.034 1.00 66.75 110 ILE A CA 1
ATOM 860 C C . ILE A 1 110 ? 6.176 -7.824 -5.617 1.00 66.75 110 ILE A C 1
ATOM 862 O O . ILE A 1 110 ? 5.019 -7.807 -5.201 1.00 66.75 110 ILE A O 1
ATOM 866 N N . LEU A 1 111 ? 7.206 -8.228 -4.873 1.00 72.69 111 LEU A N 1
ATOM 867 C CA . LEU A 1 111 ? 7.040 -8.753 -3.521 1.00 72.69 111 LEU A CA 1
ATOM 868 C C . LEU A 1 111 ? 6.465 -7.684 -2.587 1.00 72.69 111 LEU A C 1
ATOM 870 O O . LEU A 1 111 ? 5.482 -7.937 -1.898 1.00 72.69 111 LEU A O 1
ATOM 874 N N . PHE A 1 112 ? 7.014 -6.470 -2.615 1.00 76.31 112 PHE A N 1
ATOM 875 C CA . PHE A 1 112 ? 6.528 -5.368 -1.789 1.00 76.31 112 PHE A CA 1
ATOM 876 C C . PHE A 1 112 ? 5.152 -4.867 -2.227 1.00 76.31 112 PHE A C 1
ATOM 878 O O . PHE A 1 112 ? 4.347 -4.534 -1.364 1.00 76.31 112 PHE A O 1
ATOM 885 N N . GLY A 1 113 ? 4.841 -4.877 -3.526 1.00 69.00 113 GLY A N 1
ATOM 886 C CA . GLY A 1 113 ? 3.498 -4.588 -4.026 1.00 69.00 113 GLY A CA 1
ATOM 887 C C . GLY A 1 113 ? 2.459 -5.592 -3.520 1.00 69.00 113 GLY A C 1
ATOM 888 O O . GLY A 1 113 ? 1.412 -5.182 -3.030 1.00 69.00 113 GLY A O 1
ATOM 889 N N . ALA A 1 114 ? 2.766 -6.893 -3.558 1.00 70.50 114 ALA A N 1
ATOM 890 C CA . ALA A 1 114 ? 1.883 -7.936 -3.033 1.00 70.50 114 ALA A CA 1
ATOM 891 C C . ALA A 1 114 ? 1.685 -7.815 -1.513 1.00 70.50 114 ALA A C 1
ATOM 893 O O . ALA A 1 114 ? 0.558 -7.880 -1.030 1.00 70.50 114 ALA A O 1
ATOM 894 N N . VAL A 1 115 ? 2.759 -7.573 -0.755 1.00 78.50 115 VAL A N 1
ATOM 895 C CA . VAL A 1 115 ? 2.671 -7.349 0.699 1.00 78.50 115 VAL A CA 1
ATOM 896 C C . VAL A 1 115 ? 1.861 -6.087 1.014 1.00 78.50 115 VAL A C 1
ATOM 898 O O . VAL A 1 115 ? 1.063 -6.088 1.947 1.00 78.50 115 VAL A O 1
ATOM 901 N N . LEU A 1 116 ? 2.008 -5.023 0.223 1.00 73.88 116 LEU A N 1
ATOM 902 C CA . LEU A 1 116 ? 1.260 -3.781 0.408 1.00 73.88 116 LEU A CA 1
ATOM 903 C C . LEU A 1 116 ? -0.250 -3.960 0.175 1.00 73.88 116 LEU A C 1
ATOM 905 O O . LEU A 1 116 ? -1.031 -3.290 0.849 1.00 73.88 116 LEU A O 1
ATOM 909 N N . VAL A 1 117 ? -0.669 -4.877 -0.708 1.00 71.88 117 VAL A N 1
ATOM 910 C CA . VAL A 1 117 ? -2.085 -5.275 -0.836 1.00 71.88 117 VAL A CA 1
ATOM 911 C C . VAL A 1 117 ? -2.583 -5.866 0.483 1.00 71.88 117 VAL A C 1
ATOM 913 O O . VAL A 1 117 ? -3.563 -5.369 1.020 1.00 71.88 117 VAL A O 1
ATOM 916 N N . PHE A 1 118 ? -1.869 -6.832 1.071 1.00 72.50 118 PHE A N 1
ATOM 917 C CA . PHE A 1 118 ? -2.266 -7.426 2.357 1.00 72.50 118 PHE A CA 1
ATOM 918 C C . PHE A 1 118 ? -2.294 -6.416 3.510 1.00 72.50 118 PHE A C 1
ATOM 920 O O . PHE A 1 118 ? -3.195 -6.450 4.341 1.00 72.50 118 PHE A O 1
ATOM 927 N N . VAL A 1 119 ? -1.327 -5.497 3.567 1.00 75.38 119 VAL A N 1
ATOM 928 C CA . VAL A 1 119 ? -1.311 -4.434 4.587 1.00 75.38 119 VAL A CA 1
ATOM 929 C C . VAL A 1 119 ? -2.464 -3.451 4.378 1.00 75.38 119 VAL A C 1
ATOM 931 O O . VAL A 1 119 ? -3.030 -2.961 5.351 1.00 75.38 119 VAL A O 1
ATOM 934 N N . THR A 1 120 ? -2.838 -3.186 3.125 1.00 68.69 120 THR A N 1
ATOM 935 C CA . THR A 1 120 ? -4.007 -2.366 2.794 1.00 68.69 120 THR A CA 1
ATOM 936 C C . THR A 1 120 ? -5.293 -3.059 3.231 1.00 68.69 120 THR A C 1
ATOM 938 O O . THR A 1 120 ? -6.062 -2.439 3.947 1.00 68.69 120 THR A O 1
ATOM 941 N N . GLU A 1 121 ? -5.487 -4.333 2.884 1.00 70.62 121 GLU A N 1
ATOM 942 C CA . GLU A 1 121 ? -6.614 -5.172 3.334 1.00 70.62 121 GLU A CA 1
ATOM 943 C C . GLU A 1 121 ? -6.731 -5.200 4.864 1.00 70.62 121 GLU A C 1
ATOM 945 O O . GLU A 1 121 ? -7.809 -5.049 5.432 1.00 70.62 121 GLU A O 1
ATOM 950 N N . LEU A 1 122 ? -5.602 -5.299 5.566 1.00 70.69 122 LEU A N 1
ATOM 951 C CA . LEU A 1 122 ? -5.595 -5.239 7.023 1.00 70.69 122 LEU A CA 1
ATOM 952 C C . LEU A 1 122 ? -5.985 -3.845 7.546 1.00 70.69 122 LEU A C 1
ATOM 954 O O . LEU A 1 122 ? -6.709 -3.739 8.532 1.00 70.69 122 LEU A O 1
ATOM 958 N N . ALA A 1 123 ? -5.544 -2.773 6.883 1.00 67.06 123 ALA A N 1
ATOM 959 C CA . ALA A 1 123 ? -5.966 -1.406 7.192 1.00 67.06 123 ALA A CA 1
ATOM 960 C C . ALA A 1 123 ? -7.471 -1.202 6.949 1.00 67.06 123 ALA A C 1
ATOM 962 O O . ALA A 1 123 ? -8.124 -0.521 7.738 1.00 67.06 123 ALA A O 1
ATOM 963 N N . VAL A 1 124 ? -8.014 -1.816 5.889 1.00 64.38 124 VAL A N 1
ATOM 964 C CA . VAL A 1 124 ? -9.446 -1.837 5.558 1.00 64.38 124 VAL A CA 1
ATOM 965 C C . VAL A 1 124 ? -10.232 -2.491 6.682 1.00 64.38 124 VAL A C 1
ATOM 967 O O . VAL A 1 124 ? -11.129 -1.865 7.237 1.00 64.38 124 VAL A O 1
ATOM 970 N N . ALA A 1 125 ? -9.857 -3.715 7.055 1.00 66.94 125 ALA A N 1
ATOM 971 C CA . ALA A 1 125 ? -10.536 -4.471 8.099 1.00 66.94 125 ALA A CA 1
ATOM 972 C C . ALA A 1 125 ? -10.540 -3.700 9.427 1.00 66.94 125 ALA A C 1
ATOM 974 O O . ALA A 1 125 ? -11.580 -3.568 10.062 1.00 66.94 125 ALA A O 1
ATOM 975 N N . LEU A 1 126 ? -9.404 -3.102 9.800 1.00 65.62 126 LEU A N 1
ATOM 976 C CA . LEU A 1 126 ? -9.298 -2.266 10.999 1.00 65.62 126 LEU A CA 1
ATOM 977 C C . LEU A 1 126 ? -10.113 -0.969 10.920 1.00 65.62 126 LEU A C 1
ATOM 979 O O . LEU A 1 126 ? -10.505 -0.449 11.957 1.00 65.62 126 LEU A O 1
ATOM 983 N N . GLY A 1 127 ? -10.336 -0.419 9.726 1.00 59.38 127 GLY A N 1
ATOM 984 C CA . GLY A 1 127 ? -11.198 0.745 9.526 1.00 59.38 127 GLY A CA 1
ATOM 985 C C . GLY A 1 127 ? -12.685 0.388 9.558 1.00 59.38 127 GLY A C 1
ATOM 986 O O . GLY A 1 127 ? -13.469 1.139 10.129 1.00 59.38 127 GLY A O 1
ATOM 987 N N . GLY A 1 128 ? -13.052 -0.765 8.992 1.00 59.34 128 GLY A N 1
ATOM 988 C CA . GLY A 1 128 ? -14.424 -1.270 8.925 1.00 59.34 128 GLY A CA 1
ATOM 989 C C . GLY A 1 128 ? -14.971 -1.748 10.267 1.00 59.34 128 GLY A C 1
ATOM 990 O O . GLY A 1 128 ? -16.183 -1.736 10.460 1.00 59.34 128 GLY A O 1
ATOM 991 N N . THR A 1 129 ? -14.109 -2.080 11.236 1.00 53.62 129 THR A N 1
ATOM 992 C CA . THR A 1 129 ? -14.578 -2.342 12.602 1.00 53.62 129 THR A CA 1
ATOM 993 C C . THR A 1 129 ? -15.236 -1.115 13.220 1.00 53.62 129 THR A C 1
ATOM 995 O O . THR A 1 129 ? -16.068 -1.311 14.087 1.00 53.62 129 THR A O 1
ATOM 998 N N . ALA A 1 130 ? -14.953 0.122 12.787 1.00 51.19 130 ALA A N 1
ATOM 999 C CA . ALA A 1 130 ? -15.503 1.344 13.386 1.00 51.19 130 ALA A CA 1
ATOM 1000 C C . ALA A 1 130 ? -16.936 1.720 12.938 1.00 51.19 130 ALA A C 1
ATOM 1002 O O . ALA A 1 130 ? -17.549 2.574 13.577 1.00 51.19 130 ALA A O 1
ATOM 1003 N N . ASP A 1 131 ? -17.491 1.106 11.887 1.00 53.72 131 ASP A N 1
ATOM 1004 C CA . ASP A 1 131 ? -18.733 1.586 11.263 1.00 53.72 131 ASP A CA 1
ATOM 1005 C C . ASP A 1 131 ? -19.975 0.772 11.693 1.00 53.72 131 ASP A C 1
ATOM 1007 O O . ASP A 1 131 ? -20.212 -0.332 11.215 1.00 53.72 131 ASP A O 1
ATOM 1011 N N . ASP A 1 132 ? -20.822 1.358 12.555 1.00 51.28 132 ASP A N 1
ATOM 1012 C CA . ASP A 1 132 ? -22.234 0.946 12.756 1.00 51.28 132 ASP A CA 1
ATOM 1013 C C . ASP A 1 132 ? -23.205 1.725 11.831 1.00 51.28 132 ASP A C 1
ATOM 1015 O O . ASP A 1 132 ? -24.419 1.755 12.048 1.00 51.28 132 ASP A O 1
ATOM 1019 N N . ALA A 1 133 ? -22.688 2.415 10.810 1.00 50.97 133 ALA A N 1
ATOM 1020 C CA . ALA A 1 133 ? -23.452 3.340 9.974 1.00 50.97 133 ALA A CA 1
ATOM 1021 C C . ALA A 1 133 ? -23.797 2.761 8.590 1.00 50.97 133 ALA A C 1
ATOM 1023 O O . ALA A 1 133 ? -23.114 1.892 8.057 1.00 50.97 133 ALA A O 1
ATOM 1024 N N . THR A 1 134 ? -24.877 3.275 7.987 1.00 48.31 134 THR A N 1
ATOM 1025 C CA . THR A 1 134 ? -25.294 2.982 6.604 1.00 48.31 134 THR A CA 1
ATOM 1026 C C . THR A 1 134 ? -24.120 3.083 5.622 1.00 48.31 134 THR A C 1
ATOM 1028 O O . THR A 1 134 ? -23.446 4.116 5.638 1.00 48.31 134 THR A O 1
ATOM 1031 N N . PRO A 1 135 ? -23.925 2.090 4.729 1.00 54.44 135 PRO A N 1
ATOM 1032 C CA . PRO A 1 135 ? -22.759 2.022 3.856 1.00 54.44 135 PRO A CA 1
ATOM 1033 C C . PRO A 1 135 ? -22.654 3.271 2.981 1.00 54.44 135 PRO A C 1
ATOM 1035 O O . PRO A 1 135 ? -23.565 3.606 2.218 1.00 54.44 135 PRO A O 1
ATOM 1038 N N . SER A 1 136 ? -21.531 3.966 3.110 1.00 58.38 136 SER A N 1
ATOM 1039 C CA . SER A 1 136 ? -21.191 5.180 2.382 1.00 58.38 136 SER A CA 1
ATOM 1040 C C . SER A 1 136 ? -20.121 4.899 1.322 1.00 58.38 136 SER A C 1
ATOM 1042 O O . SER A 1 136 ? -19.373 3.927 1.387 1.00 58.38 136 SER A O 1
ATOM 1044 N N . LEU A 1 137 ? -19.995 5.792 0.334 1.00 55.09 137 LEU A N 1
ATOM 1045 C CA . LEU A 1 137 ? -18.914 5.742 -0.668 1.00 55.09 137 LEU A CA 1
ATOM 1046 C C . LEU A 1 137 ? -17.506 5.764 -0.044 1.00 55.09 137 LEU A C 1
ATOM 1048 O O . LEU A 1 137 ? -16.546 5.338 -0.682 1.00 55.09 137 LEU A O 1
ATOM 1052 N N . VAL A 1 138 ? -17.386 6.270 1.186 1.00 57.22 138 VAL A N 1
ATOM 1053 C CA . VAL A 1 138 ? -16.124 6.334 1.926 1.00 57.22 138 VAL A CA 1
ATOM 1054 C C . VAL A 1 138 ? -15.727 4.957 2.459 1.00 57.22 138 VAL A C 1
ATOM 1056 O O . VAL A 1 138 ? -14.538 4.669 2.551 1.00 57.22 138 VAL A O 1
ATOM 1059 N N . ASP A 1 139 ? -16.698 4.080 2.701 1.00 58.50 139 ASP A N 1
ATOM 1060 C CA . ASP A 1 139 ? -16.468 2.732 3.233 1.00 58.50 139 ASP A CA 1
ATOM 1061 C C . ASP A 1 139 ? -16.029 1.763 2.122 1.00 58.50 139 ASP A C 1
ATOM 1063 O O . ASP A 1 139 ? -15.392 0.754 2.395 1.00 58.50 139 ASP A O 1
ATOM 1067 N N . ALA A 1 140 ? -16.280 2.114 0.852 1.00 62.72 140 ALA A N 1
ATOM 1068 C CA . ALA A 1 140 ? -15.804 1.386 -0.329 1.00 62.72 140 ALA A CA 1
ATOM 1069 C C . ALA A 1 140 ? -14.414 1.842 -0.828 1.00 62.72 140 ALA A C 1
ATOM 1071 O O . ALA A 1 140 ? -13.815 1.182 -1.680 1.00 62.72 140 ALA A O 1
ATOM 1072 N N . LEU A 1 141 ? -13.885 2.974 -0.335 1.00 64.00 141 LEU A N 1
ATOM 1073 C CA . LEU A 1 141 ? -12.533 3.458 -0.674 1.00 64.00 141 LEU A CA 1
ATOM 1074 C C . LEU A 1 141 ? -11.426 2.426 -0.417 1.00 64.00 141 LEU A C 1
ATOM 1076 O O . LEU A 1 141 ? -10.518 2.340 -1.248 1.00 64.00 141 LEU A O 1
ATOM 1080 N N . PRO A 1 142 ? -11.454 1.664 0.688 1.00 61.38 142 PRO A N 1
ATOM 1081 C CA . PRO A 1 142 ? -10.388 0.726 0.990 1.00 61.38 142 PRO A CA 1
ATOM 1082 C C . PRO A 1 142 ? -10.394 -0.500 0.048 1.00 61.38 142 PRO A C 1
ATOM 1084 O O . PRO A 1 142 ? -9.339 -0.875 -0.466 1.00 61.38 142 PRO A O 1
ATOM 1087 N N . ASP A 1 143 ? -11.568 -1.044 -0.291 1.00 67.50 143 ASP A N 1
ATOM 1088 C CA . ASP A 1 143 ? -11.711 -2.118 -1.292 1.00 67.50 143 ASP A CA 1
ATOM 1089 C C . ASP A 1 143 ? -11.303 -1.638 -2.692 1.00 67.50 143 ASP A C 1
ATOM 1091 O O . ASP A 1 143 ? -10.587 -2.317 -3.436 1.00 67.50 143 ASP A O 1
ATOM 1095 N N . LEU A 1 144 ? -11.710 -0.413 -3.046 1.00 68.25 144 LEU A N 1
ATOM 1096 C CA . LEU A 1 144 ? -11.299 0.234 -4.287 1.00 68.25 144 LEU A CA 1
ATOM 1097 C C . LEU A 1 144 ? -9.776 0.404 -4.339 1.00 68.25 144 LEU A C 1
ATOM 1099 O O . LEU A 1 144 ? -9.173 0.195 -5.389 1.00 68.25 144 LEU A O 1
ATOM 1103 N N . GLN A 1 145 ? -9.136 0.748 -3.221 1.00 68.50 145 GLN A N 1
ATOM 1104 C CA . GLN A 1 145 ? -7.686 0.860 -3.130 1.00 68.50 145 GLN A CA 1
ATOM 1105 C C . GLN A 1 145 ? -6.995 -0.484 -3.352 1.00 68.50 145 GLN A C 1
ATOM 1107 O O . GLN A 1 145 ? -6.059 -0.547 -4.149 1.00 68.50 145 GLN A O 1
ATOM 1112 N N . ALA A 1 146 ? -7.437 -1.550 -2.682 1.00 66.81 146 ALA A N 1
ATOM 1113 C CA . ALA A 1 146 ? -6.860 -2.880 -2.860 1.00 66.81 146 ALA A CA 1
ATOM 1114 C C . ALA A 1 146 ? -6.992 -3.356 -4.317 1.00 66.81 146 ALA A C 1
ATOM 1116 O O . ALA A 1 146 ? -6.008 -3.794 -4.923 1.00 66.81 146 ALA A O 1
ATOM 1117 N N . ALA A 1 147 ? -8.166 -3.154 -4.924 1.00 71.06 147 ALA A N 1
ATOM 1118 C CA . ALA A 1 147 ? -8.408 -3.449 -6.333 1.00 71.06 147 ALA A CA 1
ATOM 1119 C C . ALA A 1 147 ? -7.506 -2.621 -7.267 1.00 71.06 147 ALA A C 1
ATOM 1121 O O . ALA A 1 147 ? -6.880 -3.168 -8.178 1.00 71.06 147 ALA A O 1
ATOM 1122 N N . VAL A 1 148 ? -7.379 -1.311 -7.030 1.00 73.19 148 VAL A N 1
ATOM 1123 C CA . VAL A 1 148 ? -6.505 -0.418 -7.810 1.00 73.19 148 VAL A CA 1
ATOM 1124 C C . VAL A 1 148 ? -5.037 -0.828 -7.677 1.00 73.19 148 VAL A C 1
ATOM 1126 O O . VAL A 1 148 ? -4.327 -0.837 -8.682 1.00 73.19 148 VAL A O 1
ATOM 1129 N N . MET A 1 149 ? -4.582 -1.213 -6.482 1.00 68.56 149 MET A N 1
ATOM 1130 C CA . MET A 1 149 ? -3.214 -1.679 -6.238 1.00 68.56 149 MET A CA 1
ATOM 1131 C C . MET A 1 149 ? -2.923 -2.989 -6.974 1.00 68.56 149 MET A C 1
ATOM 1133 O O . MET A 1 149 ? -1.871 -3.130 -7.603 1.00 68.56 149 MET A O 1
ATOM 1137 N N . LEU A 1 150 ? -3.865 -3.935 -6.935 1.00 70.88 150 LEU A N 1
ATOM 1138 C CA . LEU A 1 150 ? -3.748 -5.215 -7.624 1.00 70.88 150 LEU A CA 1
ATOM 1139 C C . LEU A 1 150 ? -3.676 -5.013 -9.142 1.00 70.88 150 LEU A C 1
ATOM 1141 O O . LEU A 1 150 ? -2.786 -5.549 -9.804 1.00 70.88 150 LEU A O 1
ATOM 1145 N N . VAL A 1 151 ? -4.566 -4.183 -9.693 1.00 73.12 151 VAL A N 1
ATOM 1146 C CA . VAL A 1 151 ? -4.560 -3.840 -11.120 1.00 73.12 151 VAL A CA 1
ATOM 1147 C C . VAL A 1 151 ? -3.272 -3.102 -11.490 1.00 73.12 151 VAL A C 1
ATOM 1149 O O . VAL A 1 151 ? -2.647 -3.441 -12.494 1.00 73.12 151 VAL A O 1
ATOM 1152 N N . ALA A 1 152 ? -2.816 -2.147 -10.672 1.00 68.75 152 ALA A N 1
ATOM 1153 C CA . ALA A 1 152 ? -1.555 -1.440 -10.885 1.00 68.75 152 ALA A CA 1
ATOM 1154 C C . ALA A 1 152 ? -0.372 -2.409 -10.982 1.00 68.75 152 ALA A C 1
ATOM 1156 O O . ALA A 1 152 ? 0.420 -2.316 -11.922 1.00 68.75 152 ALA A O 1
ATOM 1157 N N . ALA A 1 153 ? -0.285 -3.367 -10.052 1.00 66.19 153 ALA A N 1
ATOM 1158 C CA . ALA A 1 153 ? 0.746 -4.393 -10.062 1.00 66.19 153 ALA A CA 1
ATOM 1159 C C . ALA A 1 153 ? 0.691 -5.199 -11.368 1.00 66.19 153 ALA A C 1
ATOM 1161 O O . ALA A 1 153 ? 1.677 -5.247 -12.100 1.00 66.19 153 ALA A O 1
ATOM 1162 N N . VAL A 1 154 ? -0.471 -5.742 -11.738 1.00 70.00 154 VAL A N 1
ATOM 1163 C CA . VAL A 1 154 ? -0.617 -6.527 -12.976 1.00 70.00 154 VAL A CA 1
ATOM 1164 C C . VAL A 1 154 ? -0.185 -5.727 -14.211 1.00 70.00 154 VAL A C 1
ATOM 1166 O O . VAL A 1 154 ? 0.584 -6.234 -15.027 1.00 70.00 154 VAL A O 1
ATOM 1169 N N . LEU A 1 155 ? -0.608 -4.466 -14.344 1.00 67.81 155 LEU A N 1
ATOM 1170 C CA . LEU A 1 155 ? -0.294 -3.643 -15.519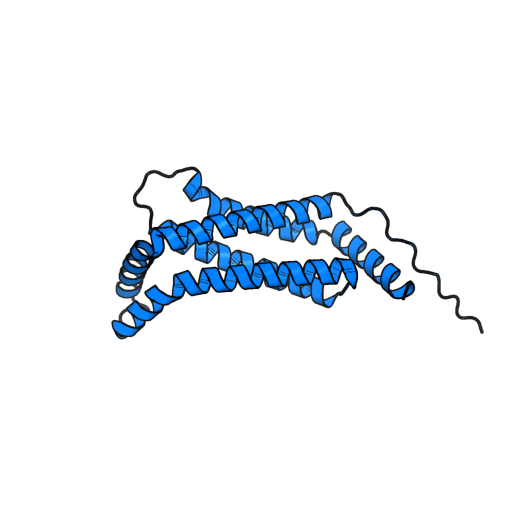 1.00 67.81 155 LEU A CA 1
ATOM 1171 C C . LEU A 1 155 ? 1.198 -3.284 -15.633 1.00 67.81 155 LEU A C 1
ATOM 1173 O O . LEU A 1 155 ? 1.750 -3.289 -16.740 1.00 67.81 155 LEU A O 1
ATOM 1177 N N . VAL A 1 156 ? 1.878 -3.010 -14.514 1.00 62.50 156 VAL A N 1
ATOM 1178 C CA . VAL A 1 156 ? 3.333 -2.760 -14.508 1.00 62.50 156 VAL A CA 1
ATOM 1179 C C . VAL A 1 156 ? 4.116 -4.002 -14.957 1.00 62.50 156 VAL A C 1
ATOM 1181 O O . VAL A 1 156 ? 5.179 -3.862 -15.565 1.00 62.50 156 VAL A O 1
ATOM 1184 N N . PHE A 1 157 ? 3.582 -5.206 -14.730 1.00 60.78 157 PHE A N 1
ATOM 1185 C CA . PHE A 1 157 ? 4.277 -6.473 -14.993 1.00 60.78 157 PHE A CA 1
ATOM 1186 C C . PHE A 1 157 ? 3.766 -7.257 -16.206 1.00 60.78 157 PHE A C 1
ATOM 1188 O O . PHE A 1 157 ? 4.301 -8.327 -16.503 1.00 60.78 157 PHE A O 1
ATOM 1195 N N . LEU A 1 158 ? 2.797 -6.727 -16.959 1.00 67.56 158 LEU A N 1
ATOM 1196 C CA . LEU A 1 158 ? 2.425 -7.295 -18.253 1.00 67.56 158 LEU A CA 1
ATOM 1197 C C . LEU A 1 158 ? 3.661 -7.405 -19.155 1.00 67.56 158 LEU A C 1
ATOM 1199 O O . LEU A 1 158 ? 4.498 -6.505 -19.200 1.00 67.56 158 LEU A O 1
ATOM 1203 N N . ARG A 1 159 ? 3.752 -8.512 -19.897 1.00 61.22 159 ARG A N 1
ATOM 1204 C CA . ARG A 1 159 ? 4.879 -8.856 -20.779 1.00 61.22 159 ARG A CA 1
ATOM 1205 C C . ARG A 1 159 ? 5.472 -7.667 -21.565 1.00 61.22 159 ARG A C 1
ATOM 1207 O O . ARG A 1 159 ? 6.677 -7.474 -21.446 1.00 61.22 159 ARG A O 1
ATOM 1214 N N . PRO A 1 160 ? 4.692 -6.809 -22.255 1.00 64.50 160 PRO A N 1
ATOM 1215 C CA . PRO A 1 160 ? 5.247 -5.641 -22.950 1.00 64.50 160 PRO A CA 1
ATOM 1216 C C . PRO A 1 160 ? 5.920 -4.621 -22.016 1.00 64.50 160 PRO A C 1
ATOM 1218 O O . PRO A 1 160 ? 6.949 -4.052 -22.367 1.00 64.50 160 PRO A O 1
ATOM 1221 N N . SER A 1 161 ? 5.385 -4.398 -20.815 1.00 64.50 161 SER A N 1
ATOM 1222 C CA . SER A 1 161 ? 5.994 -3.539 -19.790 1.00 64.50 161 SER A CA 1
ATOM 1223 C C . SER A 1 161 ? 7.298 -4.148 -19.259 1.00 64.50 161 SER A C 1
ATOM 1225 O O . SER A 1 161 ? 8.299 -3.448 -19.080 1.00 64.50 161 SER A O 1
ATOM 1227 N N . ALA A 1 162 ? 7.310 -5.468 -19.053 1.00 63.84 162 ALA A N 1
ATOM 1228 C CA . ALA A 1 162 ? 8.469 -6.204 -18.563 1.00 63.84 162 ALA A CA 1
ATOM 1229 C C . ALA A 1 162 ? 9.604 -6.299 -19.605 1.00 63.84 162 ALA A C 1
ATOM 1231 O O . ALA A 1 162 ? 10.775 -6.120 -19.263 1.00 63.84 162 ALA A O 1
ATOM 1232 N N . GLU A 1 163 ? 9.281 -6.535 -20.870 1.00 67.94 163 GLU A N 1
ATOM 1233 C CA . GLU A 1 163 ? 10.248 -6.537 -21.974 1.00 67.94 163 GLU A CA 1
ATOM 1234 C C . GLU A 1 163 ? 10.802 -5.128 -22.206 1.00 67.94 163 GLU A C 1
ATOM 1236 O O . GLU A 1 163 ? 12.010 -4.949 -22.355 1.00 67.94 163 GLU A O 1
ATOM 1241 N N . TRP A 1 164 ? 9.951 -4.102 -22.105 1.00 72.62 164 TRP A N 1
ATOM 1242 C CA . TRP A 1 164 ? 10.392 -2.721 -22.239 1.00 72.62 164 TRP A CA 1
ATOM 1243 C C . TRP A 1 164 ? 11.395 -2.302 -21.162 1.00 72.62 164 TRP A C 1
ATOM 1245 O O . TRP A 1 164 ? 12.468 -1.807 -21.505 1.00 72.62 164 TRP A O 1
ATOM 1255 N N . LEU A 1 165 ? 11.108 -2.525 -19.864 1.00 65.62 165 LEU A N 1
ATOM 1256 C CA . LEU A 1 165 ? 12.100 -2.129 -18.848 1.00 65.62 165 LEU A CA 1
ATOM 1257 C C . LEU A 1 165 ? 13.357 -3.018 -18.864 1.00 65.62 165 LEU A C 1
ATOM 1259 O O . LEU A 1 165 ? 14.366 -2.624 -18.291 1.00 65.62 165 LEU A O 1
ATOM 1263 N N . TYR A 1 166 ? 13.311 -4.193 -19.504 1.00 67.50 166 TYR A N 1
ATOM 1264 C CA . TYR A 1 166 ? 14.497 -5.025 -19.718 1.00 67.50 166 TYR A CA 1
ATOM 1265 C C . TYR A 1 166 ? 15.423 -4.394 -20.764 1.00 67.50 166 TYR A C 1
ATOM 1267 O O . TYR A 1 166 ? 16.585 -4.135 -20.469 1.00 67.50 166 TYR A O 1
ATOM 1275 N N . LEU A 1 167 ? 14.879 -4.062 -21.939 1.00 69.88 167 LEU A N 1
ATOM 1276 C CA . LEU A 1 167 ? 15.607 -3.366 -23.005 1.00 69.88 167 LEU A CA 1
ATOM 1277 C C . LEU A 1 167 ? 16.145 -2.010 -22.537 1.00 69.88 167 LEU A C 1
ATOM 1279 O O . LEU A 1 167 ? 17.286 -1.660 -22.823 1.00 69.88 167 LEU A O 1
ATOM 1283 N N . ALA A 1 168 ? 15.346 -1.262 -21.770 1.00 67.81 168 ALA A N 1
ATOM 1284 C CA . ALA A 1 168 ? 15.785 0.015 -21.218 1.00 67.81 168 ALA A CA 1
ATOM 1285 C C . ALA A 1 168 ? 16.971 -0.140 -20.255 1.00 67.81 168 ALA A C 1
ATOM 1287 O O . ALA A 1 168 ? 17.889 0.674 -20.281 1.00 67.81 168 ALA A O 1
ATOM 1288 N N . HIS A 1 169 ? 16.983 -1.200 -19.441 1.00 67.00 169 HIS A N 1
ATOM 1289 C CA . HIS A 1 169 ? 18.098 -1.488 -18.545 1.00 67.00 169 HIS A CA 1
ATOM 1290 C C . HIS A 1 169 ? 19.383 -1.837 -19.294 1.00 67.00 169 HIS A C 1
ATOM 1292 O O . HIS A 1 169 ? 20.430 -1.283 -18.964 1.00 67.00 169 HIS A O 1
ATOM 1298 N N . GLU A 1 170 ? 19.309 -2.739 -20.275 1.00 68.50 170 GLU A N 1
ATOM 1299 C CA . GLU A 1 170 ? 20.487 -3.151 -21.046 1.00 68.50 170 GLU A CA 1
ATOM 1300 C C . GLU A 1 170 ? 21.099 -1.964 -21.789 1.00 68.50 170 GLU A C 1
ATOM 1302 O O . GLU A 1 170 ? 22.304 -1.751 -21.701 1.00 68.50 170 GLU A O 1
ATOM 1307 N N . HIS A 1 171 ? 20.268 -1.121 -22.404 1.00 70.25 171 HIS A N 1
ATOM 1308 C CA . HIS A 1 171 ? 20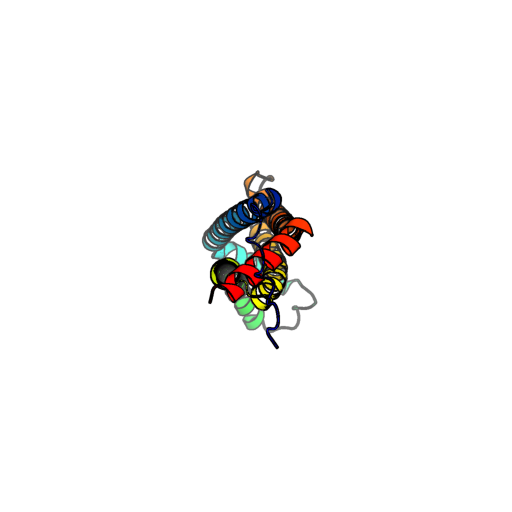.736 0.088 -23.073 1.00 70.25 171 HIS A CA 1
ATOM 1309 C C . HIS A 1 171 ? 21.431 1.077 -22.121 1.00 70.25 171 HIS A C 1
ATOM 1311 O O . HIS A 1 171 ? 22.442 1.676 -22.475 1.00 70.25 171 HIS A O 1
ATOM 1317 N N . TRP A 1 172 ? 20.918 1.258 -20.900 1.00 68.94 172 TRP A N 1
ATOM 1318 C CA . TRP A 1 172 ? 21.531 2.168 -19.923 1.00 68.94 172 TRP A CA 1
ATOM 1319 C C . TRP A 1 172 ? 22.806 1.624 -19.278 1.00 68.94 172 TRP A C 1
ATOM 1321 O O . TRP A 1 172 ? 23.622 2.418 -18.813 1.00 68.94 172 TRP A O 1
ATOM 1331 N N . LEU A 1 173 ? 22.980 0.301 -19.218 1.00 66.44 173 LEU A N 1
ATOM 1332 C CA . LEU A 1 173 ? 24.245 -0.308 -18.808 1.00 66.44 173 LEU A CA 1
ATOM 1333 C C . LEU A 1 173 ? 25.314 -0.154 -19.890 1.00 66.44 173 LEU A C 1
ATOM 1335 O O . LEU A 1 173 ? 26.445 0.160 -19.552 1.00 66.44 173 LEU A O 1
ATOM 1339 N N . ASP A 1 174 ? 24.943 -0.326 -21.160 1.00 68.56 174 ASP A N 1
ATOM 1340 C CA . ASP A 1 174 ? 25.857 -0.213 -22.308 1.00 68.56 174 ASP A CA 1
ATOM 1341 C C . ASP A 1 174 ? 26.369 1.231 -22.516 1.00 68.56 174 ASP A C 1
ATOM 1343 O O . ASP A 1 174 ? 27.417 1.461 -23.111 1.00 68.56 174 ASP A O 1
ATOM 1347 N N . GLN A 1 175 ? 25.640 2.227 -21.996 1.00 63.22 175 GLN A N 1
ATOM 1348 C CA . GLN A 1 175 ? 26.027 3.645 -22.018 1.00 63.22 175 GLN A CA 1
ATOM 1349 C C . GLN A 1 175 ? 26.925 4.099 -20.850 1.00 63.22 175 GLN A C 1
ATOM 1351 O O . GLN A 1 175 ? 27.311 5.271 -20.827 1.00 63.22 175 GLN A O 1
ATOM 1356 N N . ARG A 1 176 ? 27.216 3.236 -19.868 1.00 57.81 176 ARG A N 1
ATOM 1357 C CA . ARG A 1 176 ? 28.095 3.550 -18.725 1.00 57.81 176 ARG A CA 1
ATOM 1358 C C . ARG A 1 176 ? 29.512 3.044 -18.945 1.00 57.81 176 ARG A C 1
ATOM 1360 O O . ARG A 1 176 ? 30.429 3.793 -18.544 1.00 57.81 176 ARG A O 1
#

Secondary structure (DSSP, 8-state):
------PPPPP-PPPHHHHHHHHHHHHHHHHHHHHHHHHHHTHHHHHHHHHHHHHH-TTTTTS-HHHHHHHHHHHHHHHHHHHHHHHHHHHHHHHHHHHT--HHHHHHHHHHHHHHHHHHHHHHHHHHTT--S---TTTTHHHHHHHHHHHHHHHHHSHHHHHHHHHHHHHHHHT-

Sequence (176 aa):
MSANHEAVPPPPMPPRVLWWGWFLWRLSAVLFLLAAARIIWNLGEIRARLTEELRTDPNWAFREIGEVERTASFAPLGVIVAGVVLLLVMLVCVALMRHVGSRGARVAAILFGAVLVFVTELAVALGGTADDATPSLVDALPDLQAAVMLVAAVLVFLRPSAEWLYLAHEHWLDQR

Foldseek 3Di:
DDPPPPQQDAFDPADVLLVLLVVLLVVLLVLLVVLLVLCVVCVVLLLVLQLVVLCPDPVNVPPDSVVSSVCSNCVSVVLNVLLVVLSVLLVVLVVCLVQQLDPVSLVSNLVSLVVNLVSLVSSLVSSVSRDPDDDDPNNCSSVVSSVSSVSSSCSCPPPSNVVRSNSNNSNNVSVD

=== Feature glossary ===
A reading guide for the features in this record.

Start from the sequence.

  · This is the polypeptide sequence — one letter per residue, N-terminus first. Length ranges from a few dozen residues for small domains to over a thousand for large multi-domain proteins.

Fold it, and you get atomic coordinates and the backbone conformation that goes with them.

  · Structure coordinates are given as an mmCIF _atom_site loop: one row per atom with element, residue name, chain id, sequence number, and x/y/z position in Å. Only the four main-chain atoms per residue are included here; side chains are omitted to keep the record compact.

  · Backbone dihedral angles. Every residue except chain termini has a φ (preceding-C → N → Cα → C) and a ψ (N → Cα → C → next-N). They are reported in degrees following the IUPAC sign convention. Secondary structure is essentially a statement about which (φ, ψ) basin each residue occupies.

  · The SS8 string is DSSP's per-residue secondary-structure call. α-helix (H) means an i→i+4 H-bond ladder; β-strand (E) means the residue participates in a β-sheet; 3₁₀ (G) and π (I) are tighter and wider helices; T/S are turns/bends; '-' is loop.

  · SS3 is a coarse helix/strand/coil call (letters a/b/c) made by the P-SEA algorithm from inter-Cα distances and dihedrals. It is less detailed than DSSP but needs only Cα positions.

Summarize the fold with a handful of shape descriptors and a per-residue structural alphabet.

  · Radius of gyration (Rg) is the root-mean-square distance of Cα atoms from their centroid — a single number for overall size and compactness. A globular domain of N residues has Rg ≈ 2.2·N^0.38 Å; an extended or disordered chain has a much larger Rg. The Cα contact count is the number of residue pairs whose Cα atoms are within 8 Å and are more than four positions apart in sequence — a standard proxy for tertiary packing density. The bounding box is the smallest axis-aligned box enclosing all Cα atoms.

  · The Foldseek 3Di string encodes local tertiary geometry as a 20-letter alphabet — one character per residue — derived from the relative positions of nearby Cα atoms. Unlike the amino-acid sequence, 3Di is a direct function of the 3D structure, so two proteins with the same fold have similar 3Di strings even at low sequence identity.

  · Solvent-accessible surface area (SASA) is the area in Å² traced out by the centre of a 1.4 Å probe sphere (a water molecule) rolled over the protein's van der Waals surface (Shrake–Rupley / Lee–Richards construction). Buried residues have near-zero SASA; fully exposed residues can exceed 200 Å². The total SASA scales roughly with the number of surface residues.

Ask how reliable the model is.

  · pLDDT (predicted Local Distance Difference Test) is AlphaFold's per-residue confidence score, ranging from 0 to 100. Values above 90 indicate high confidence (typically well-packed cores); 70–90 is confident; 50–70 low confidence; below 50 usually means the region is disordered or the prediction is unreliable there. AlphaFold stores pLDDT in the mmCIF B-factor column.

  · B-factor (Debye–Waller factor) reflects atomic displacement in the crystal lattice. It is an experimental observable (units Å²), not a prediction; low values mean the atom is pinned down, high values mean it moves or is heterogeneous across the crystal.

  · Predicted Aligned Error (PAE) is an AlphaFold confidence matrix: entry (i, j) is the expected error in the position of residue j, in ångströms, when the prediction is superimposed on the true structure at residue i. Low PAE within a block of residues means that block is internally rigid and well-predicted; high PAE between two blocks means their relative placement is uncertain even if each block individually is confident.

Place it in context: what it resembles, what it is annotated as, and how it looks.

  · Nearest PDB neighbors are the top structural matches found by Foldseek when searching this structure against the entire Protein Data Bank. Each hit reports a TM-score (0 to 1; >0.5 almost always implies the same fold) and an E-value. These are *structural* homologs — they may share no detectable sequence similarity.

  · Functional annotations link the protein to curated databases. InterPro entries identify conserved domains and families by matching the sequence against member-database signatures (Pfam, PROSITE, CDD, …). Gene Ontology (GO) terms describe molecular function, biological process, and cellular component in a controlled vocabulary. CATH places the structure in a hierarchical fold classification (Class/Architecture/Topology/Homologous-superfamily). The organism is the source sp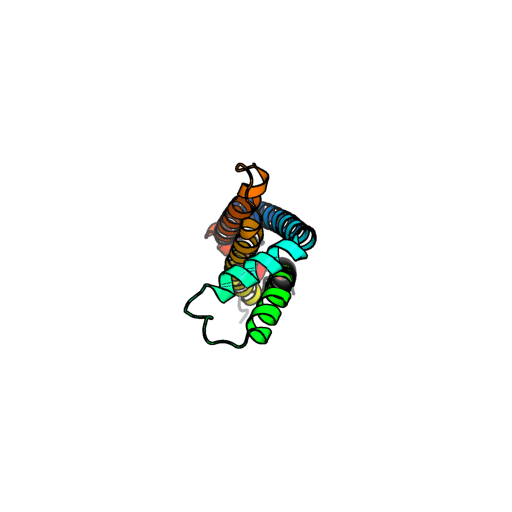ecies.

  · Three diagnostic plots accompany the record. The Cα contact map visualizes the tertiary structure as a 2D adjacency matrix (8 Å cutoff, sequence-local contacts suppressed). The Ramachandran plot shows the distribution of backbone (φ, ψ) torsions, with points in the α and β basins reflecting secondary structure content. The PAE plot shows AlphaFold's inter-residue confidence as a color matrix.

  · Six rendered views show the 3D structure from the faces of a cube — i.e. along ±x, ±y, ±z. Rendering representation is drawn randomly per protein from cartoon (secondary-structure ribbons), sticks (backbone bonds), or molecular surface; coloring is either N→C rainbow (blue at the N-terminus through red at the C-terminus) or one color per chain.